Protein AF-A0A3D5FJM3-F1 (afdb_monomer_lite)

pLDDT: mean 91.53, std 7.14, range [57.5, 98.19]

Radius of gyration: 22.09 Å; chains: 1; bounding box: 50×41×66 Å

Secondary structure (DSSP, 8-state):
-HHHHHHHHTT-TTSPP-SSPPP--EEE--GGG----HHHHHHHHHHHHTS-S-SEEESSS-STTBPPP------SPTT-EEEEEEEETTSSHHHHHHHHHHIIIIIT--EEEEEEE--S--TTSEEEEEEEEESS-----S--SSEEEEEES-TTHHHHS-TTTTEEEEEEEEE--S--SHHHHHTTSPTT-

Sequence (193 aa):
VKAAFADALMRVDGYPTVTAMPQIYSGSAGLGSRDVHPGHFLAVARNMAGGEGKRYFALGIRHDLALPEEENPDIRPEGSMSMRGHSVGGYGSVTTNKVIATIAGEVFGKNVQAYPKYGSEKKGLPTTYYLTVADGPIRTHSELTHVDFVPLNDVSAFLTSHPLAGLQPGGSLFIQSPKEKPEDIWADVPPGA

Structure (mmCIF, N/CA/C/O backbone):
data_AF-A0A3D5FJM3-F1
#
_entry.id   AF-A0A3D5FJM3-F1
#
loop_
_atom_site.group_PDB
_atom_site.id
_atom_site.type_symbol
_atom_site.label_atom_id
_atom_site.label_alt_id
_atom_site.label_comp_id
_atom_site.label_asym_id
_atom_site.label_entity_id
_atom_site.label_seq_id
_atom_site.pdbx_PDB_ins_code
_atom_site.Cartn_x
_atom_site.Cartn_y
_atom_site.Cartn_z
_atom_site.occupancy
_atom_site.B_iso_or_equiv
_atom_site.auth_seq_id
_atom_site.auth_comp_id
_atom_site.auth_asym_id
_atom_site.auth_atom_id
_atom_site.pdbx_PDB_model_num
ATOM 1 N N . VAL A 1 1 ? -10.222 9.036 27.003 1.00 81.00 1 VAL A N 1
ATOM 2 C CA . VAL A 1 1 ? -11.401 8.369 26.389 1.00 81.00 1 VAL A CA 1
ATOM 3 C C . VAL A 1 1 ? -12.261 7.648 27.422 1.00 81.00 1 VAL A C 1
ATOM 5 O O . VAL A 1 1 ? -13.368 8.103 27.645 1.00 81.00 1 VAL A O 1
ATOM 8 N N . LYS A 1 2 ? -11.783 6.588 28.099 1.00 88.50 2 LYS A N 1
ATOM 9 C CA . LYS A 1 2 ? -12.596 5.847 29.094 1.00 88.50 2 LYS A CA 1
ATOM 10 C C . LYS A 1 2 ? -13.136 6.727 30.232 1.00 88.50 2 LYS A C 1
ATOM 12 O O . LYS A 1 2 ? -14.319 6.651 30.528 1.00 88.50 2 LYS A O 1
ATOM 17 N N . ALA A 1 3 ? -12.287 7.587 30.802 1.00 90.44 3 ALA A N 1
ATOM 18 C CA . ALA A 1 3 ? -12.689 8.541 31.840 1.00 90.44 3 ALA A CA 1
ATOM 19 C C . ALA A 1 3 ? -13.795 9.495 31.355 1.00 90.44 3 ALA A C 1
ATOM 21 O O . ALA A 1 3 ? -14.827 9.586 31.996 1.00 90.44 3 ALA A O 1
ATOM 22 N N . ALA A 1 4 ? -13.655 10.072 30.156 1.00 92.00 4 ALA A N 1
ATOM 23 C CA . ALA A 1 4 ? -14.669 10.958 29.577 1.00 92.00 4 ALA A CA 1
ATOM 24 C C . ALA A 1 4 ? -16.049 10.289 29.411 1.00 92.00 4 ALA A C 1
ATOM 26 O O . ALA A 1 4 ? -17.070 10.924 29.647 1.00 92.00 4 ALA A O 1
ATOM 27 N N . PHE A 1 5 ? -16.102 9.003 29.036 1.00 92.94 5 PHE A N 1
ATOM 28 C CA . PHE A 1 5 ? -17.372 8.265 29.000 1.00 92.94 5 PHE A CA 1
ATOM 29 C C . PHE A 1 5 ? -17.937 7.988 30.399 1.00 92.94 5 PHE A C 1
ATOM 31 O O . PHE A 1 5 ? -19.154 7.969 30.561 1.00 92.94 5 PHE A O 1
ATOM 38 N N . ALA A 1 6 ? -17.079 7.780 31.402 1.00 91.75 6 ALA A N 1
ATOM 39 C CA . ALA A 1 6 ? -17.513 7.636 32.789 1.00 91.75 6 ALA A CA 1
ATOM 40 C C . ALA A 1 6 ? -18.087 8.957 33.332 1.00 91.75 6 ALA A C 1
ATOM 42 O O . ALA A 1 6 ? -19.187 8.948 33.878 1.00 91.75 6 ALA A O 1
ATOM 43 N N . ASP A 1 7 ? -17.413 10.084 33.088 1.00 94.31 7 ASP A N 1
ATOM 44 C CA . ASP A 1 7 ? -17.879 11.426 33.465 1.00 94.31 7 ASP A CA 1
ATOM 45 C C . ASP A 1 7 ? -19.228 11.756 32.802 1.00 94.31 7 ASP A C 1
ATOM 47 O O . ASP A 1 7 ? -20.167 12.208 33.460 1.00 94.31 7 ASP A O 1
ATOM 51 N N . ALA A 1 8 ? -19.367 11.439 31.510 1.00 94.00 8 ALA A N 1
ATOM 52 C CA . ALA A 1 8 ? -20.616 11.584 30.763 1.00 94.00 8 ALA A CA 1
ATOM 53 C C . ALA A 1 8 ? -21.759 10.727 31.340 1.00 94.00 8 ALA A C 1
ATOM 55 O O . ALA A 1 8 ? -22.897 11.188 31.442 1.00 94.00 8 ALA A O 1
ATOM 56 N N . LEU A 1 9 ? -21.470 9.487 31.750 1.00 93.06 9 LEU A N 1
ATOM 57 C CA . LEU A 1 9 ? -22.455 8.594 32.367 1.00 93.06 9 LEU A CA 1
ATOM 58 C C . LEU A 1 9 ? -22.881 9.091 33.758 1.00 93.06 9 LEU A C 1
ATOM 60 O O . LEU A 1 9 ? -24.043 8.956 34.139 1.00 93.06 9 LEU A O 1
ATOM 64 N N . MET A 1 10 ? -21.951 9.706 34.491 1.00 93.38 10 MET A N 1
ATOM 65 C CA . MET A 1 10 ? -22.192 10.341 35.790 1.00 93.38 10 MET A CA 1
ATOM 66 C C . MET A 1 10 ? -22.863 11.718 35.683 1.00 93.38 10 MET A C 1
ATOM 68 O O . MET A 1 10 ? -23.19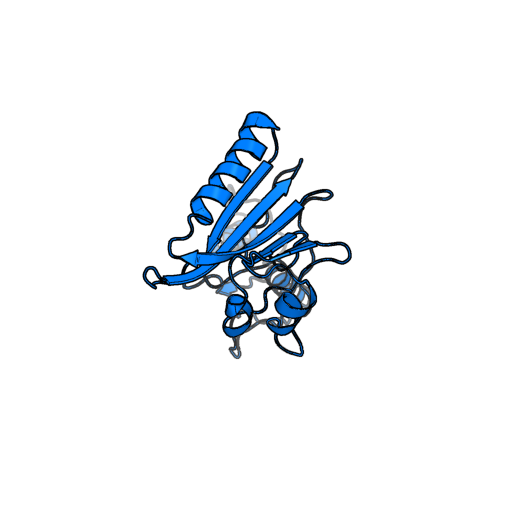1 12.299 36.715 1.00 93.38 10 MET A O 1
ATOM 72 N N . ARG A 1 11 ? -23.110 12.220 34.463 1.00 91.81 11 ARG A N 1
ATOM 73 C CA . ARG A 1 11 ? -23.706 13.539 34.187 1.00 91.81 11 ARG A CA 1
ATOM 74 C C . ARG A 1 11 ? -22.900 14.696 34.785 1.00 91.81 11 ARG A C 1
ATOM 76 O O . ARG A 1 11 ? -23.475 15.641 35.315 1.00 91.81 11 ARG A O 1
ATOM 83 N N . VAL A 1 12 ? -21.573 14.609 34.707 1.00 94.06 12 VAL A N 1
ATOM 84 C CA . VAL A 1 12 ? -20.687 15.720 35.074 1.00 94.06 12 VAL A CA 1
ATOM 85 C C . VAL A 1 12 ? -20.937 16.905 34.134 1.00 94.06 12 VAL A C 1
ATOM 87 O O . VAL A 1 12 ? -21.044 16.724 32.917 1.00 94.06 12 VAL A O 1
ATOM 90 N N . ASP A 1 13 ? -21.011 18.116 34.692 1.00 94.31 13 ASP A N 1
ATOM 91 C CA . ASP A 1 13 ? -21.223 19.345 33.924 1.00 94.31 13 ASP A CA 1
ATOM 92 C C . ASP A 1 13 ? -20.184 19.496 32.798 1.00 94.31 13 ASP A C 1
ATOM 94 O O . ASP A 1 13 ? -18.984 19.295 32.991 1.00 94.31 13 ASP A O 1
ATOM 98 N N . GLY A 1 14 ? -20.655 19.855 31.600 1.00 93.19 14 GLY A N 1
ATOM 99 C CA . GLY A 1 14 ? -19.817 20.019 30.407 1.00 93.19 14 GLY A CA 1
ATOM 100 C C . GLY A 1 14 ? -19.643 18.761 29.545 1.00 93.19 14 GLY A C 1
ATOM 101 O O . GLY A 1 14 ? -19.088 18.867 28.452 1.00 93.19 14 GLY A O 1
ATOM 102 N N . TYR A 1 15 ? -20.154 17.598 29.969 1.00 92.00 15 TYR A N 1
ATOM 103 C CA . TYR A 1 15 ? -20.161 16.375 29.160 1.00 92.00 15 TYR A CA 1
ATOM 104 C C . TYR A 1 15 ? -21.540 16.089 28.532 1.00 92.00 15 TYR A C 1
ATOM 106 O O . TYR A 1 15 ? -22.574 16.338 29.155 1.00 92.00 15 TYR A O 1
ATOM 114 N N . PRO A 1 16 ? -21.593 15.541 27.300 1.00 90.25 16 PRO A N 1
ATOM 115 C CA . PRO A 1 16 ? -22.849 15.120 26.686 1.00 90.25 16 PRO A CA 1
ATOM 116 C C . PRO A 1 16 ? -23.471 13.940 27.444 1.00 90.25 16 PRO A C 1
ATOM 118 O O . PRO A 1 16 ? -22.767 13.093 27.988 1.00 90.25 16 PRO A O 1
ATOM 121 N N . THR A 1 17 ? -24.803 13.846 27.443 1.00 89.62 17 THR A N 1
ATOM 122 C CA . THR A 1 17 ? -25.505 12.720 28.078 1.00 89.62 17 THR A CA 1
ATOM 123 C C . THR A 1 17 ? -25.331 11.442 27.262 1.00 89.62 17 THR A C 1
ATOM 125 O O . THR A 1 17 ? -25.627 11.415 26.068 1.00 89.62 17 THR A O 1
ATOM 128 N N . VAL A 1 18 ? -24.914 10.363 27.925 1.00 91.81 18 VAL A N 1
ATOM 129 C CA . VAL A 1 18 ? -24.858 9.008 27.359 1.00 91.81 18 VAL A CA 1
ATOM 130 C C . VAL A 1 18 ? -25.749 8.064 28.164 1.00 91.81 18 VAL A C 1
ATOM 132 O O . VAL A 1 18 ? -25.904 8.221 29.373 1.00 91.81 18 VAL A O 1
ATOM 135 N N . THR A 1 19 ? -26.356 7.084 27.495 1.00 93.25 19 THR A N 1
ATOM 136 C CA . THR A 1 19 ? -27.284 6.122 28.120 1.00 93.25 19 THR A CA 1
ATOM 137 C C . THR A 1 19 ? -26.613 4.814 28.536 1.00 93.25 19 THR A C 1
ATOM 139 O O . THR A 1 19 ? -27.172 4.077 29.343 1.00 93.25 19 THR A O 1
ATOM 142 N N . ALA A 1 20 ? -25.421 4.522 28.009 1.00 90.75 20 ALA A N 1
ATOM 143 C CA . ALA A 1 20 ? -24.652 3.327 28.330 1.00 90.75 20 ALA A CA 1
ATOM 144 C C . ALA A 1 20 ? -23.151 3.545 28.090 1.00 90.75 20 ALA A C 1
ATOM 146 O O . ALA A 1 20 ? -22.750 4.372 27.268 1.00 90.75 20 ALA A O 1
ATOM 147 N N . MET A 1 21 ? -22.320 2.762 28.783 1.00 90.56 21 MET A N 1
ATOM 148 C CA . MET A 1 21 ? -20.884 2.687 28.507 1.00 90.56 21 MET A CA 1
ATOM 149 C C . MET A 1 21 ? -20.658 1.855 27.233 1.00 90.56 21 MET A C 1
ATOM 151 O O . MET A 1 21 ? -21.039 0.681 27.215 1.00 90.56 21 MET A O 1
ATOM 155 N N . PRO A 1 22 ? -20.028 2.403 26.178 1.00 89.44 22 PRO A N 1
ATOM 156 C CA . PRO A 1 22 ? -19.737 1.625 24.982 1.00 89.44 22 PRO A CA 1
ATOM 157 C C . PRO A 1 22 ? -18.686 0.549 25.264 1.00 89.44 22 PRO A C 1
ATOM 159 O O . PRO A 1 22 ? -17.801 0.703 26.114 1.00 89.44 22 PRO A O 1
ATOM 162 N N . GLN A 1 23 ? -18.730 -0.539 24.497 1.00 89.62 23 GLN A N 1
ATOM 163 C CA . GLN A 1 23 ? -17.620 -1.482 24.474 1.00 89.62 23 GLN A CA 1
ATOM 164 C C . GLN A 1 23 ? -16.423 -0.848 23.759 1.00 89.62 23 GLN A C 1
ATOM 166 O O . GLN A 1 23 ? -16.535 -0.340 22.647 1.00 89.62 23 GLN A O 1
ATOM 171 N N . ILE A 1 24 ? -15.264 -0.869 24.417 1.00 90.88 24 ILE A N 1
ATOM 172 C CA . ILE A 1 24 ? -14.036 -0.250 23.909 1.00 90.88 24 ILE A CA 1
ATOM 173 C C . ILE A 1 24 ? -13.045 -1.334 23.513 1.00 90.88 24 ILE A C 1
ATOM 175 O O . ILE A 1 24 ? -12.630 -2.146 24.349 1.00 90.88 24 ILE A O 1
ATOM 179 N N . TYR A 1 25 ? -12.642 -1.290 22.251 1.00 94.69 25 TYR A N 1
ATOM 180 C CA . TYR A 1 25 ? -11.622 -2.140 21.659 1.00 94.69 25 TYR A CA 1
ATOM 181 C C . TYR A 1 25 ? -10.329 -1.345 21.493 1.00 94.69 25 TYR A C 1
ATOM 183 O O . TYR A 1 25 ? -10.327 -0.113 21.461 1.00 94.69 25 TYR A O 1
ATOM 191 N N . SER A 1 26 ? -9.198 -2.031 21.459 1.00 95.56 26 SER A N 1
ATOM 192 C CA . SER A 1 26 ? -7.888 -1.413 21.282 1.00 95.56 26 SER A CA 1
ATOM 193 C C . SER A 1 26 ? -7.040 -2.298 20.387 1.00 95.56 26 SER A C 1
ATOM 195 O O . SER A 1 26 ? -7.186 -3.514 20.401 1.00 95.56 26 SER A O 1
ATOM 197 N N . GLY A 1 27 ? -6.142 -1.710 19.611 1.00 96.12 27 GLY A N 1
ATOM 198 C CA . GLY A 1 27 ? -5.258 -2.509 18.784 1.00 96.12 27 GLY A CA 1
ATOM 199 C C . GLY A 1 27 ? -4.007 -1.769 18.368 1.00 96.12 27 GLY A C 1
ATOM 200 O O . GLY A 1 27 ? -3.936 -0.544 18.460 1.00 96.12 27 GLY A O 1
ATOM 201 N N . SER A 1 28 ? -3.026 -2.548 17.932 1.00 97.31 28 SER A N 1
ATOM 202 C CA . SER A 1 28 ? -1.745 -2.062 17.426 1.00 97.31 28 SER A CA 1
ATOM 203 C C . SER A 1 28 ? -1.635 -2.331 15.932 1.00 97.31 28 SER A C 1
ATOM 205 O O . SER A 1 28 ? -1.924 -3.430 15.460 1.00 97.31 28 SER A O 1
ATOM 207 N N . ALA A 1 29 ? -1.189 -1.330 15.186 1.00 96.62 29 ALA A N 1
ATOM 208 C CA . ALA A 1 29 ? -0.9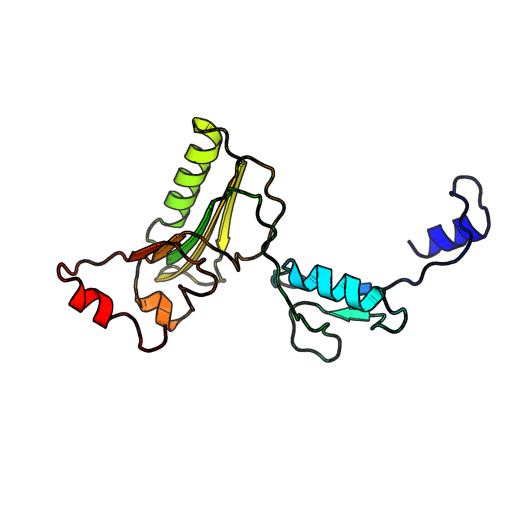72 -1.400 13.747 1.00 96.62 29 ALA A CA 1
ATOM 209 C C . ALA A 1 29 ? 0.146 -0.425 13.359 1.00 96.62 29 ALA A C 1
ATOM 211 O O . ALA A 1 29 ? 0.496 0.455 14.146 1.00 96.62 29 ALA A O 1
ATOM 212 N N . GLY A 1 30 ? 0.719 -0.571 12.164 1.00 94.81 30 GLY A N 1
ATOM 213 C CA . GLY A 1 30 ? 1.652 0.424 11.622 1.00 94.81 30 GLY A CA 1
ATOM 214 C C . GLY A 1 30 ? 3.038 0.480 12.271 1.00 94.81 30 GLY A C 1
ATOM 215 O O . GLY A 1 30 ? 3.853 1.327 11.905 1.00 94.81 30 GLY A O 1
ATOM 216 N N . LEU A 1 31 ? 3.339 -0.396 13.236 1.00 94.94 31 LEU A N 1
ATOM 217 C CA . LEU A 1 31 ? 4.633 -0.398 13.920 1.00 94.94 31 LEU A CA 1
ATOM 218 C C . LEU A 1 31 ? 5.763 -0.667 12.918 1.00 94.94 31 LEU A C 1
ATOM 220 O O . LEU A 1 31 ? 5.700 -1.619 12.142 1.00 94.94 31 LEU A O 1
ATOM 224 N N . GLY A 1 32 ? 6.787 0.191 12.925 1.00 91.88 32 GLY A N 1
ATOM 225 C CA . GLY A 1 32 ? 7.908 0.095 11.986 1.00 91.88 32 GLY A CA 1
ATOM 226 C C . GLY A 1 32 ? 7.531 0.380 10.528 1.00 91.88 32 GLY A C 1
ATOM 227 O O . GLY A 1 32 ? 8.169 -0.159 9.631 1.00 91.88 32 GLY A O 1
ATOM 228 N N . SER A 1 33 ? 6.497 1.194 10.283 1.00 89.81 33 SER A N 1
ATOM 229 C CA . SER A 1 33 ? 5.945 1.456 8.940 1.00 89.81 33 SER A CA 1
ATOM 230 C C . SER A 1 33 ? 5.389 0.208 8.251 1.00 89.81 33 SER A C 1
ATOM 232 O O . SER A 1 33 ? 5.331 0.139 7.025 1.00 89.81 33 SER A O 1
ATOM 234 N N . ARG A 1 34 ? 4.981 -0.800 9.034 1.00 91.69 34 ARG A N 1
ATOM 235 C CA . ARG A 1 34 ? 4.224 -1.936 8.509 1.00 91.69 34 ARG A CA 1
ATOM 236 C C . ARG A 1 34 ? 2.937 -1.419 7.873 1.00 91.69 34 ARG A C 1
ATOM 238 O O . ARG A 1 34 ? 2.231 -0.631 8.495 1.00 91.69 34 ARG A O 1
ATOM 245 N N . ASP A 1 35 ? 2.644 -1.866 6.661 1.00 91.81 35 ASP A N 1
ATOM 246 C CA . ASP A 1 35 ? 1.523 -1.322 5.901 1.00 91.81 35 ASP A CA 1
ATOM 247 C C . ASP A 1 35 ? 0.167 -1.544 6.596 1.00 91.81 35 ASP A C 1
ATOM 249 O O . ASP A 1 35 ? -0.062 -2.568 7.252 1.00 91.81 35 ASP A O 1
ATOM 253 N N . VAL A 1 36 ? -0.728 -0.563 6.454 1.00 94.19 36 VAL A N 1
ATOM 254 C CA . VAL A 1 36 ? -2.096 -0.601 6.986 1.00 94.19 36 VAL A CA 1
ATOM 255 C C . VAL A 1 36 ? -3.066 -0.200 5.878 1.00 94.19 36 VAL A C 1
ATOM 257 O O . VAL A 1 36 ? -3.314 0.980 5.651 1.00 94.19 36 VAL A O 1
ATOM 260 N N . HIS A 1 37 ? -3.621 -1.197 5.196 1.00 93.38 37 HIS A N 1
ATOM 261 C CA . HIS A 1 37 ? -4.524 -1.023 4.057 1.00 93.38 37 HIS A CA 1
ATOM 262 C C . HIS A 1 37 ? -6.014 -1.153 4.451 1.00 93.38 37 HIS A C 1
ATOM 264 O O . HIS A 1 37 ? -6.334 -1.518 5.589 1.00 93.38 37 HIS A O 1
ATOM 270 N N . PRO A 1 38 ? -6.948 -0.844 3.529 1.00 94.44 38 PRO A N 1
ATOM 271 C CA . PRO A 1 38 ? -8.393 -0.823 3.781 1.00 94.44 38 PRO A CA 1
ATOM 272 C C . PRO A 1 38 ? -8.952 -2.104 4.405 1.00 94.44 38 PRO A C 1
ATOM 274 O O . PRO A 1 38 ? -9.755 -2.024 5.338 1.00 94.44 38 PRO A O 1
ATOM 277 N N . GLY A 1 39 ? -8.480 -3.272 3.960 1.00 95.00 39 GLY A N 1
ATOM 278 C CA . GLY A 1 39 ? -8.901 -4.564 4.511 1.00 95.00 39 GLY A CA 1
ATOM 279 C C . GLY A 1 39 ? -8.697 -4.699 6.024 1.00 95.00 39 GLY A C 1
ATOM 280 O O . GLY A 1 39 ? -9.533 -5.275 6.722 1.00 95.00 39 GLY A O 1
ATOM 281 N N . HIS A 1 40 ? -7.665 -4.062 6.588 1.00 96.00 40 HIS A N 1
ATOM 282 C CA . HIS A 1 40 ? -7.464 -4.038 8.037 1.00 96.00 40 HIS A CA 1
ATOM 283 C C . HIS A 1 40 ? -8.550 -3.254 8.777 1.00 96.00 40 HIS A C 1
ATOM 285 O O . HIS A 1 40 ? -9.004 -3.687 9.835 1.00 96.00 40 HIS A O 1
ATOM 291 N N . PHE A 1 41 ? -8.988 -2.113 8.243 1.00 94.69 41 PHE A N 1
ATOM 292 C CA . PHE A 1 41 ? -10.056 -1.324 8.863 1.00 94.69 41 PHE A CA 1
ATOM 293 C C . PHE A 1 41 ? -11.386 -2.072 8.834 1.00 94.69 41 PHE A C 1
ATOM 295 O O . PHE A 1 41 ? -12.155 -2.015 9.796 1.00 94.69 41 PHE A O 1
ATOM 302 N N . LEU A 1 42 ? -11.626 -2.831 7.767 1.00 95.06 42 LEU A N 1
ATOM 303 C CA . LEU A 1 42 ? -12.787 -3.696 7.686 1.00 95.06 42 LEU A CA 1
ATOM 304 C C . LEU A 1 42 ? -12.722 -4.851 8.692 1.00 95.06 42 LEU A C 1
ATOM 306 O O . LEU A 1 42 ? -13.711 -5.107 9.379 1.00 95.06 42 LEU A O 1
ATOM 310 N N . ALA A 1 43 ? -11.566 -5.501 8.839 1.00 95.56 43 ALA A N 1
ATOM 311 C CA . ALA A 1 43 ? -11.363 -6.535 9.852 1.00 95.56 43 ALA A CA 1
ATOM 312 C C . ALA A 1 43 ? -11.635 -5.997 11.268 1.00 95.56 43 ALA A C 1
ATOM 314 O O . ALA A 1 43 ? -12.291 -6.658 12.076 1.00 95.56 43 ALA A O 1
ATOM 315 N N . VAL A 1 44 ? -11.212 -4.758 11.554 1.00 96.12 44 VAL A N 1
ATOM 316 C CA . VAL A 1 44 ? -11.525 -4.066 12.815 1.00 96.12 44 VAL A CA 1
ATOM 317 C C . VAL A 1 44 ? -13.030 -3.863 12.982 1.00 96.12 44 VAL A C 1
ATOM 319 O O . VAL A 1 44 ? -13.571 -4.206 14.033 1.00 96.12 44 VAL A O 1
ATOM 322 N N . ALA A 1 45 ? -13.722 -3.350 11.961 1.00 94.44 45 ALA A N 1
ATOM 323 C CA . ALA A 1 45 ? -15.172 -3.154 12.003 1.00 94.44 45 ALA A CA 1
ATOM 324 C C . ALA A 1 45 ? -15.926 -4.473 12.252 1.00 94.44 45 ALA A C 1
ATOM 326 O O . ALA A 1 45 ? -16.783 -4.531 13.134 1.00 94.44 45 ALA A O 1
ATOM 327 N N . ARG A 1 46 ? -15.552 -5.550 11.550 1.00 93.94 46 ARG A N 1
ATOM 328 C CA . ARG A 1 46 ? -16.127 -6.896 11.724 1.00 93.94 46 ARG A CA 1
ATOM 329 C C . ARG A 1 46 ? -15.888 -7.448 13.128 1.00 93.94 46 ARG A C 1
ATOM 331 O O . ARG A 1 46 ? -16.824 -7.933 13.756 1.00 93.94 46 ARG A O 1
ATOM 338 N N . ASN A 1 47 ? -14.672 -7.304 13.658 1.00 95.00 47 ASN A N 1
ATOM 339 C CA . ASN A 1 47 ? -14.339 -7.719 15.023 1.00 95.00 47 ASN A CA 1
ATOM 340 C C . ASN A 1 47 ? -15.197 -6.994 16.078 1.00 95.00 47 ASN A C 1
ATOM 342 O O . ASN A 1 47 ? -15.540 -7.580 17.100 1.00 95.00 47 ASN A O 1
ATOM 346 N N . MET A 1 48 ? -15.571 -5.733 15.839 1.00 94.31 48 MET A N 1
ATOM 347 C CA . MET A 1 48 ? -16.421 -4.969 16.761 1.00 94.31 48 MET A CA 1
ATOM 348 C C . MET A 1 48 ? -17.917 -5.277 16.612 1.00 94.31 48 MET A C 1
ATOM 350 O O . MET A 1 48 ? -18.647 -5.187 17.597 1.00 94.31 48 MET A O 1
ATOM 354 N N . ALA A 1 49 ? -18.384 -5.644 15.414 1.00 91.00 49 ALA A N 1
ATOM 355 C CA . ALA A 1 49 ? -19.810 -5.787 15.110 1.00 91.00 49 ALA A CA 1
ATOM 356 C C . ALA A 1 49 ? -20.528 -6.866 15.947 1.00 91.00 49 ALA A C 1
ATOM 358 O O . ALA A 1 49 ? -21.720 -6.735 16.210 1.00 91.00 49 ALA A O 1
ATOM 359 N N . GLY A 1 50 ? -19.814 -7.910 16.383 1.00 75.81 50 GLY A N 1
ATOM 360 C CA . GLY A 1 50 ? -20.388 -9.030 17.139 1.00 75.81 50 GLY A CA 1
ATOM 361 C C . GLY A 1 50 ? -20.320 -8.916 18.665 1.00 75.81 50 GLY A C 1
ATOM 362 O O . GLY A 1 50 ? -20.804 -9.810 19.345 1.00 75.81 50 GLY A O 1
ATOM 363 N N . GLY A 1 51 ? -19.680 -7.886 19.236 1.00 80.44 51 GLY A N 1
ATOM 364 C CA . GLY A 1 51 ? -19.506 -7.733 20.695 1.00 80.44 51 GLY A CA 1
ATOM 365 C C . GLY A 1 51 ? -18.557 -8.746 21.369 1.00 80.44 51 GLY A C 1
ATOM 366 O O . GLY A 1 51 ? -17.994 -8.467 22.427 1.00 80.44 51 GLY A O 1
ATOM 367 N N . GLU A 1 52 ? -18.308 -9.891 20.735 1.00 86.19 52 GLU A N 1
ATOM 368 C CA . GLU A 1 52 ? -17.461 -10.985 21.236 1.00 86.19 52 GLU A CA 1
ATOM 369 C C . GLU A 1 52 ? -16.044 -10.991 20.637 1.00 86.19 52 GLU A C 1
ATOM 371 O O . GLU A 1 52 ? -15.225 -11.851 20.958 1.00 86.19 52 GLU A O 1
ATOM 376 N N . GLY A 1 53 ? -15.724 -10.024 19.771 1.00 92.62 53 GLY A N 1
ATOM 377 C CA . GLY A 1 53 ? -14.408 -9.938 19.145 1.00 92.62 53 GLY A CA 1
ATOM 378 C C . GLY A 1 53 ? -13.265 -9.671 20.127 1.00 92.62 53 GLY A C 1
ATOM 379 O O . GLY A 1 53 ? -13.449 -9.274 21.284 1.00 92.62 53 GLY A O 1
ATOM 380 N N . LYS A 1 54 ? -12.032 -9.829 19.637 1.00 95.19 54 LYS A N 1
ATOM 381 C CA . LYS A 1 54 ? -10.811 -9.605 20.419 1.00 95.19 54 LYS A CA 1
ATOM 382 C C . LYS A 1 54 ? -10.780 -8.166 20.931 1.00 95.19 54 LYS A C 1
ATOM 384 O O . LYS A 1 54 ? -10.735 -7.230 20.135 1.00 95.19 54 LYS A O 1
ATOM 389 N N . ARG A 1 55 ? -10.770 -7.977 22.257 1.00 94.56 55 ARG A N 1
ATOM 390 C CA . ARG A 1 55 ? -10.714 -6.644 22.897 1.00 94.56 55 ARG A CA 1
ATOM 391 C C . ARG A 1 55 ? -9.395 -5.925 22.651 1.00 94.56 55 ARG A C 1
ATOM 393 O O . ARG A 1 55 ? -9.395 -4.701 22.534 1.00 94.56 55 ARG A O 1
ATOM 400 N N . TYR A 1 56 ? -8.306 -6.688 22.580 1.00 96.75 56 TYR A N 1
ATOM 401 C CA . TYR A 1 56 ? -7.007 -6.223 22.124 1.00 96.75 56 TYR A CA 1
ATOM 402 C C . TYR A 1 56 ? -6.561 -7.042 20.916 1.00 96.75 56 TYR A C 1
ATOM 404 O O . TYR A 1 56 ? -6.602 -8.271 20.968 1.00 96.75 56 TYR A O 1
ATOM 412 N N . PHE A 1 57 ? -6.151 -6.375 19.841 1.00 97.25 57 PHE A N 1
ATOM 413 C CA . PHE A 1 57 ? -5.770 -7.033 18.593 1.00 97.25 57 PHE A CA 1
ATOM 414 C C . PHE A 1 57 ? -4.558 -6.376 17.922 1.00 97.25 57 PHE A C 1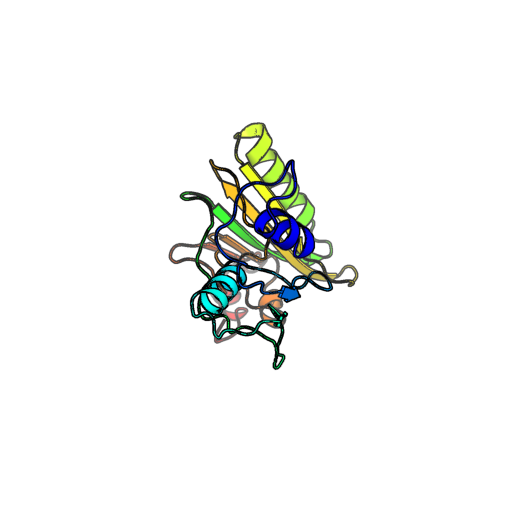
ATOM 416 O O . PHE A 1 57 ? -4.140 -5.274 18.275 1.00 97.25 57 PHE A O 1
ATOM 423 N N . ALA A 1 58 ? -3.992 -7.059 16.932 1.00 97.56 58 ALA A N 1
ATOM 424 C CA . ALA A 1 58 ? -2.952 -6.525 16.059 1.00 97.56 58 ALA A CA 1
ATOM 425 C C . ALA A 1 58 ? -3.377 -6.621 14.587 1.00 97.56 58 ALA A C 1
ATOM 427 O O . ALA A 1 58 ? -4.161 -7.499 14.227 1.00 97.56 58 ALA A O 1
ATOM 428 N N . LEU A 1 59 ? -2.861 -5.733 13.737 1.00 96.81 59 LEU A N 1
ATOM 429 C CA . LEU A 1 59 ? -3.122 -5.725 12.290 1.00 96.81 59 LEU A CA 1
ATOM 430 C C . LEU A 1 59 ? -1.815 -5.927 11.510 1.00 96.81 59 LEU A C 1
ATOM 432 O O . LEU A 1 59 ? -0.752 -5.486 11.952 1.00 96.81 59 LEU A O 1
ATOM 436 N N . GLY A 1 60 ? -1.886 -6.591 10.354 1.00 92.88 60 GLY A N 1
ATOM 437 C CA . GLY A 1 60 ? -0.767 -6.714 9.411 1.00 92.88 60 GLY A CA 1
ATOM 438 C C . GLY A 1 60 ? 0.382 -7.644 9.823 1.00 92.88 60 GLY A C 1
ATOM 439 O O . GLY A 1 60 ? 1.433 -7.637 9.170 1.00 92.88 60 GLY A O 1
ATOM 440 N N . ILE A 1 61 ? 0.218 -8.447 10.882 1.00 94.44 61 ILE A N 1
ATOM 441 C CA . ILE A 1 61 ? 1.239 -9.380 11.391 1.00 94.44 61 ILE A CA 1
ATOM 442 C C . ILE A 1 61 ? 0.678 -10.790 11.596 1.00 94.44 61 ILE A C 1
ATOM 444 O O . ILE A 1 61 ? -0.512 -10.967 11.833 1.00 94.44 61 ILE A O 1
ATOM 448 N N . ARG A 1 62 ? 1.554 -11.800 11.558 1.00 93.44 62 ARG A N 1
ATOM 449 C CA . ARG A 1 62 ? 1.216 -13.177 11.948 1.00 93.44 62 ARG A CA 1
ATOM 450 C C . ARG A 1 62 ? 1.415 -13.323 13.453 1.00 93.44 62 ARG A C 1
ATOM 452 O O . ARG A 1 62 ? 2.548 -13.389 13.916 1.00 93.44 62 ARG A O 1
ATOM 459 N N . HIS A 1 63 ? 0.324 -13.305 14.205 1.00 95.44 63 HIS A N 1
ATOM 460 C CA . HIS A 1 63 ? 0.339 -13.380 15.663 1.00 95.44 63 HIS A CA 1
ATOM 461 C C . HIS A 1 63 ? -1.024 -13.863 16.167 1.00 95.44 63 HIS A C 1
ATOM 463 O O . HIS A 1 63 ? -2.035 -13.612 15.515 1.00 95.44 63 HIS A O 1
ATOM 469 N N . ASP A 1 64 ? -1.093 -14.447 17.361 1.00 95.81 64 ASP A N 1
ATOM 470 C CA . ASP A 1 64 ? -2.358 -14.926 17.947 1.00 95.81 64 ASP A CA 1
ATOM 471 C C . ASP A 1 64 ? -3.380 -13.800 18.171 1.00 95.81 64 ASP A C 1
ATOM 473 O O . ASP A 1 64 ? -4.592 -14.007 18.178 1.00 95.81 64 ASP A O 1
ATOM 477 N N . LEU A 1 65 ? -2.894 -12.565 18.300 1.00 96.44 65 LEU A N 1
ATOM 478 C CA . LEU A 1 65 ? -3.710 -11.351 18.422 1.00 96.44 65 LEU A CA 1
ATOM 479 C C . LEU A 1 65 ? -4.146 -10.769 17.071 1.00 96.44 65 LEU A C 1
ATOM 481 O O . LEU A 1 65 ? -4.916 -9.811 17.060 1.00 96.44 65 LEU A O 1
ATOM 485 N N . ALA A 1 66 ? -3.665 -11.304 15.949 1.00 96.38 66 ALA A N 1
ATOM 486 C CA . ALA A 1 66 ? -3.980 -10.768 14.635 1.00 96.38 66 ALA A CA 1
ATOM 487 C C . ALA A 1 66 ? -5.476 -10.903 14.324 1.00 96.38 66 ALA A C 1
ATOM 489 O O . ALA A 1 66 ? -6.103 -11.913 14.673 1.00 96.38 66 ALA A O 1
ATOM 490 N N . LEU A 1 67 ? -6.044 -9.883 13.680 1.00 95.81 67 LEU A N 1
ATOM 491 C CA . LEU A 1 67 ? -7.329 -10.024 13.000 1.00 95.81 67 LEU A CA 1
ATOM 492 C C . LEU A 1 67 ? -7.085 -10.577 11.591 1.00 95.81 67 LEU A C 1
ATOM 494 O O . LEU A 1 67 ? -6.160 -10.103 10.925 1.00 95.81 67 LEU A O 1
ATOM 498 N N . PRO A 1 68 ? -7.871 -11.569 11.140 1.00 91.56 68 PRO A N 1
ATOM 499 C CA . PRO A 1 68 ? -7.771 -12.058 9.776 1.00 91.56 68 PRO A CA 1
ATOM 500 C C . PRO A 1 68 ? -8.224 -10.969 8.802 1.00 91.56 68 PRO A C 1
ATOM 502 O O . PRO A 1 68 ? -9.231 -10.297 9.026 1.00 91.56 68 PRO A O 1
ATOM 505 N N . GLU A 1 69 ? -7.474 -10.807 7.718 1.00 87.62 69 GLU A N 1
ATOM 506 C CA . GLU A 1 69 ? -7.910 -10.024 6.571 1.00 87.62 69 GLU A CA 1
ATOM 507 C C . GLU A 1 69 ? -8.537 -10.974 5.551 1.00 87.62 69 GLU A C 1
ATOM 509 O O . GLU A 1 69 ? -7.869 -11.867 5.034 1.00 87.62 69 GLU A O 1
ATOM 514 N N . GLU A 1 70 ? -9.827 -10.791 5.290 1.00 86.06 70 GLU A N 1
ATOM 515 C CA . GLU A 1 70 ? -10.574 -11.609 4.327 1.00 86.06 70 GLU A CA 1
ATOM 516 C C . GLU A 1 70 ? -10.698 -10.923 2.965 1.00 86.06 70 GLU A C 1
ATOM 518 O O . GLU A 1 70 ? -10.746 -11.588 1.934 1.00 86.06 70 GLU A O 1
ATOM 523 N N . GLU A 1 71 ? -10.743 -9.592 2.950 1.00 91.06 71 GLU A N 1
ATOM 524 C CA . GLU A 1 71 ? -10.881 -8.800 1.734 1.00 91.06 71 GLU A CA 1
ATOM 525 C C . GLU A 1 71 ? -10.122 -7.483 1.859 1.00 91.06 71 GLU A C 1
ATOM 527 O O . GLU A 1 71 ? -9.994 -6.922 2.949 1.00 91.06 71 GLU A O 1
ATOM 532 N N . ASN A 1 72 ? -9.670 -6.975 0.715 1.00 91.12 72 ASN A N 1
ATOM 533 C CA . ASN A 1 72 ? -9.030 -5.676 0.605 1.00 91.12 72 ASN A CA 1
ATOM 534 C C . ASN A 1 72 ? -9.677 -4.910 -0.556 1.00 91.12 72 ASN A C 1
ATOM 536 O O . ASN A 1 72 ? -9.262 -5.096 -1.699 1.00 91.12 72 ASN A O 1
ATOM 540 N N . PRO A 1 73 ? -10.737 -4.125 -0.302 1.00 93.38 73 PRO A N 1
ATOM 541 C CA . PRO A 1 73 ? -11.483 -3.473 -1.370 1.00 93.38 73 PRO A CA 1
ATOM 542 C C . PRO A 1 73 ? -10.660 -2.376 -2.052 1.00 93.38 73 PRO A C 1
ATOM 544 O O . PRO A 1 73 ? -9.879 -1.672 -1.402 1.00 93.38 73 PRO A O 1
ATOM 547 N N . ASP A 1 74 ? -10.889 -2.185 -3.352 1.00 93.69 74 ASP A N 1
ATOM 548 C CA . ASP A 1 74 ? -10.415 -0.997 -4.056 1.00 93.69 74 ASP A CA 1
ATOM 549 C C . ASP A 1 74 ? -11.219 0.223 -3.582 1.00 93.69 74 ASP A C 1
ATOM 551 O O . ASP A 1 74 ? -12.413 0.349 -3.851 1.00 93.69 74 ASP A O 1
ATOM 555 N N . ILE A 1 75 ? -10.562 1.105 -2.829 1.00 93.88 75 ILE A N 1
ATOM 556 C CA . ILE A 1 75 ? -11.146 2.359 -2.327 1.00 93.88 75 ILE A CA 1
ATOM 557 C C . ILE A 1 75 ? -10.576 3.590 -3.036 1.00 93.88 75 ILE A C 1
ATOM 559 O O . ILE A 1 75 ? -10.705 4.713 -2.534 1.00 93.88 75 ILE A O 1
ATOM 563 N N . ARG A 1 76 ? -9.853 3.395 -4.144 1.00 94.25 76 ARG A N 1
ATOM 564 C CA . ARG A 1 76 ? -9.311 4.512 -4.912 1.00 94.25 76 ARG A CA 1
ATOM 565 C C . ARG A 1 76 ? -10.462 5.379 -5.438 1.00 94.25 76 ARG A C 1
ATOM 567 O O . ARG A 1 76 ? -11.555 4.864 -5.675 1.00 94.25 76 ARG A O 1
ATOM 574 N N . PRO A 1 77 ? -10.251 6.694 -5.623 1.00 95.44 77 PRO A N 1
ATOM 575 C CA . PRO A 1 77 ? -11.273 7.540 -6.223 1.00 95.44 77 PRO A CA 1
ATOM 576 C C . PRO A 1 77 ? -11.706 6.988 -7.587 1.00 95.44 77 PRO A C 1
ATOM 578 O O . PRO A 1 77 ? -10.867 6.551 -8.378 1.00 95.44 77 PRO A O 1
ATOM 581 N N . GLU A 1 78 ? -13.004 7.022 -7.872 1.00 93.94 78 GLU A N 1
ATOM 582 C CA . GLU A 1 78 ? -13.525 6.603 -9.173 1.00 93.94 78 GLU A CA 1
ATOM 583 C C . GLU A 1 78 ? -12.877 7.422 -10.301 1.00 93.94 78 GLU A C 1
ATOM 585 O O . GLU A 1 78 ? -12.653 8.627 -10.163 1.00 93.94 78 GLU A O 1
ATOM 590 N N . GLY A 1 79 ? -12.518 6.754 -11.399 1.00 93.81 79 GLY A N 1
ATOM 591 C CA . GLY A 1 79 ? -11.817 7.377 -12.526 1.00 93.81 79 GLY A CA 1
ATOM 592 C C . GLY A 1 79 ? -10.361 7.770 -12.244 1.00 93.81 79 GLY A C 1
ATOM 593 O O . GLY A 1 79 ? -9.728 8.388 -13.099 1.00 93.81 79 GLY A O 1
ATOM 594 N N . SER A 1 80 ? -9.812 7.436 -11.070 1.00 96.62 80 SER A N 1
ATOM 595 C CA . SER A 1 80 ? -8.383 7.617 -10.804 1.00 96.62 80 SER A CA 1
ATOM 596 C C . SER A 1 80 ? -7.526 6.624 -11.587 1.00 96.62 80 SER A C 1
ATOM 598 O O . SER A 1 80 ? -7.976 5.545 -11.964 1.00 96.62 80 SER A O 1
ATOM 600 N N . MET A 1 81 ? -6.270 7.004 -11.813 1.00 96.75 81 MET A N 1
ATOM 601 C CA . MET A 1 81 ? -5.234 6.129 -12.349 1.00 96.75 81 MET A CA 1
ATOM 602 C C . MET A 1 81 ? -4.165 5.923 -11.285 1.00 96.75 81 MET A C 1
ATOM 604 O O . MET A 1 81 ? -3.640 6.894 -10.730 1.00 96.75 81 MET A O 1
ATOM 608 N N . SER A 1 82 ? -3.813 4.669 -11.025 1.00 97.56 82 SER A N 1
ATOM 609 C CA . SER A 1 82 ? -2.723 4.304 -10.132 1.00 97.56 82 SER A CA 1
ATOM 610 C C . SER A 1 82 ? -1.635 3.523 -10.844 1.00 97.56 82 SER A C 1
ATOM 612 O O . SER A 1 82 ? -1.883 2.632 -11.656 1.00 97.56 82 SER A O 1
ATOM 614 N N . MET A 1 83 ? -0.402 3.821 -10.465 1.00 96.75 83 MET A N 1
ATOM 615 C CA . MET A 1 83 ? 0.798 3.217 -11.007 1.00 96.75 83 MET A CA 1
ATOM 616 C C . MET A 1 83 ? 1.668 2.669 -9.881 1.00 96.75 83 MET A C 1
ATOM 618 O O . MET A 1 83 ? 1.892 3.344 -8.872 1.00 96.75 83 MET A O 1
ATOM 622 N N . ARG A 1 84 ? 2.218 1.469 -10.092 1.00 96.50 84 ARG A N 1
ATOM 623 C CA . ARG A 1 84 ? 3.308 0.916 -9.277 1.00 96.50 84 ARG A CA 1
ATOM 624 C C . ARG A 1 84 ? 4.489 0.593 -10.171 1.00 96.50 84 ARG A C 1
ATOM 626 O O . ARG A 1 84 ? 4.469 -0.388 -10.907 1.00 96.50 84 ARG A O 1
ATOM 633 N N . GLY A 1 85 ? 5.515 1.425 -10.083 1.00 94.81 85 GLY A N 1
ATOM 634 C CA . GLY A 1 85 ? 6.747 1.231 -10.819 1.00 94.81 85 GLY A CA 1
ATOM 635 C C . GLY A 1 85 ? 7.766 0.401 -10.062 1.00 94.81 85 GLY A C 1
ATOM 636 O O . GLY A 1 85 ? 7.897 0.508 -8.842 1.00 94.81 85 GLY A O 1
ATOM 637 N N . HIS A 1 86 ? 8.510 -0.396 -10.817 1.00 93.69 86 HIS A N 1
ATOM 638 C CA . HIS A 1 86 ? 9.600 -1.241 -10.354 1.00 93.69 86 HIS A CA 1
ATOM 639 C C . HIS A 1 86 ? 10.878 -0.824 -11.065 1.00 93.69 86 HIS A C 1
ATOM 641 O O . HIS A 1 86 ? 10.970 -0.840 -12.289 1.00 93.69 86 HIS A O 1
ATOM 647 N N . SER A 1 87 ? 11.864 -0.405 -10.286 1.00 90.75 87 SER A N 1
ATOM 648 C CA . SER A 1 87 ? 13.102 0.187 -10.778 1.00 90.75 87 SER A CA 1
ATOM 649 C C . SER A 1 87 ? 14.298 -0.318 -9.990 1.00 90.75 87 SER A C 1
ATOM 651 O O . SER A 1 87 ? 14.156 -0.965 -8.962 1.00 90.75 87 SER A O 1
ATOM 653 N N . VAL A 1 88 ? 15.494 0.046 -10.438 1.00 87.12 88 VAL A N 1
ATOM 654 C CA . VAL A 1 88 ? 16.738 -0.118 -9.687 1.00 87.12 88 VAL A CA 1
ATOM 655 C C . VAL A 1 88 ? 17.201 1.238 -9.144 1.00 87.12 88 VAL A C 1
ATOM 657 O O . VAL A 1 88 ? 17.050 2.276 -9.799 1.00 87.12 88 VAL A O 1
ATOM 660 N N . GLY A 1 89 ? 17.757 1.255 -7.932 1.00 84.56 89 GLY A N 1
ATOM 661 C CA . GLY A 1 89 ? 18.295 2.468 -7.321 1.00 84.56 89 GLY A CA 1
ATOM 662 C C . GLY A 1 89 ? 19.416 3.086 -8.166 1.00 84.56 89 GLY A C 1
ATOM 663 O O . GLY A 1 89 ? 20.435 2.446 -8.409 1.00 84.56 89 GLY A O 1
ATOM 664 N N . GLY A 1 90 ? 19.246 4.348 -8.573 1.00 83.50 90 GLY A N 1
ATOM 665 C CA . GLY A 1 90 ? 20.182 5.079 -9.443 1.00 83.50 90 GLY A CA 1
ATOM 666 C C . GLY A 1 90 ? 19.640 5.403 -10.840 1.00 83.50 90 GLY A C 1
ATOM 667 O O . GLY A 1 90 ? 20.226 6.234 -11.520 1.00 83.50 90 GLY A O 1
ATOM 668 N N . TYR A 1 91 ? 18.495 4.834 -11.228 1.00 86.38 91 TYR A N 1
ATOM 669 C CA . TYR A 1 91 ? 17.892 5.007 -12.561 1.00 86.38 91 TYR A CA 1
ATOM 670 C C . TYR A 1 91 ? 17.016 6.265 -12.699 1.00 86.38 91 TYR A C 1
ATOM 672 O O . TYR A 1 91 ? 16.362 6.468 -13.716 1.00 86.38 91 TYR A O 1
ATOM 680 N N . GLY A 1 92 ? 16.947 7.109 -11.666 1.00 88.75 92 GLY A N 1
ATOM 681 C CA . GLY A 1 92 ? 16.167 8.352 -11.703 1.00 88.75 92 GLY A CA 1
ATOM 682 C C . GLY A 1 92 ? 14.643 8.181 -11.631 1.00 88.75 92 GLY A C 1
ATOM 683 O O . GLY A 1 92 ? 13.941 9.185 -11.616 1.00 88.75 92 GLY A O 1
ATOM 684 N N . SER A 1 93 ? 14.123 6.957 -11.500 1.00 89.12 93 SER A N 1
ATOM 685 C CA . SER A 1 93 ? 12.680 6.643 -11.460 1.00 89.12 93 SER A CA 1
ATOM 686 C C . SER A 1 93 ? 11.881 7.451 -10.438 1.00 89.12 93 SER A C 1
ATOM 688 O O . SER A 1 93 ? 10.766 7.886 -10.701 1.00 89.12 93 SER A O 1
ATOM 690 N N . VAL A 1 94 ? 12.482 7.727 -9.288 1.00 87.50 94 VAL A N 1
ATOM 691 C CA . VAL A 1 94 ? 11.922 8.561 -8.219 1.00 87.50 94 VAL A CA 1
ATOM 692 C C . VAL A 1 94 ? 11.714 9.996 -8.685 1.00 87.50 94 VAL A C 1
ATOM 694 O O . VAL A 1 94 ? 10.676 10.601 -8.423 1.00 87.50 94 VAL A O 1
ATOM 697 N N . THR A 1 95 ? 12.723 10.548 -9.356 1.00 92.06 95 THR A N 1
ATOM 698 C CA . THR A 1 95 ? 12.683 11.897 -9.915 1.00 92.06 95 THR A CA 1
ATOM 699 C C . THR A 1 95 ? 11.657 11.951 -11.034 1.00 92.06 95 THR A C 1
ATOM 701 O O . THR A 1 95 ? 10.825 12.850 -11.032 1.00 92.06 95 THR A O 1
ATOM 704 N N . THR A 1 96 ? 11.641 10.953 -11.923 1.00 92.94 96 THR A N 1
ATOM 705 C CA . THR A 1 96 ? 10.615 10.818 -12.962 1.00 92.94 96 THR A CA 1
ATOM 706 C C . THR A 1 96 ? 9.214 10.794 -12.353 1.00 92.94 96 THR A C 1
ATOM 708 O O . THR A 1 96 ? 8.353 11.549 -12.788 1.00 92.94 96 THR A O 1
ATOM 711 N N . ASN A 1 97 ? 8.992 10.008 -11.295 1.00 94.25 97 ASN A N 1
ATOM 712 C CA . ASN A 1 97 ? 7.699 9.935 -10.618 1.00 94.25 97 ASN A CA 1
ATOM 713 C C . ASN A 1 97 ? 7.279 11.287 -10.021 1.00 94.25 97 ASN A C 1
ATOM 715 O O . ASN A 1 97 ? 6.128 11.693 -10.156 1.00 94.25 97 ASN A O 1
ATOM 719 N N . LYS A 1 98 ? 8.221 12.019 -9.409 1.00 94.69 98 LYS A N 1
ATOM 720 C CA . LYS A 1 98 ? 7.976 13.384 -8.918 1.00 94.69 98 LYS A CA 1
ATOM 721 C C . LYS A 1 98 ? 7.616 14.341 -10.050 1.00 94.69 98 LYS A C 1
ATOM 723 O O . LYS A 1 98 ? 6.676 15.102 -9.893 1.00 94.69 98 LYS A O 1
ATOM 728 N N . VAL A 1 99 ? 8.311 14.281 -11.186 1.00 96.56 99 VAL A N 1
ATOM 729 C CA . VAL A 1 99 ? 8.016 15.129 -12.353 1.00 96.56 99 VAL A CA 1
ATOM 730 C C . VAL A 1 99 ? 6.621 14.835 -12.908 1.00 96.56 99 VAL A C 1
ATOM 732 O O . VAL A 1 99 ? 5.858 15.771 -13.128 1.00 96.56 99 VAL A O 1
ATOM 735 N N . ILE A 1 100 ? 6.256 13.557 -13.072 1.00 95.94 100 ILE A N 1
ATOM 736 C CA . ILE A 1 100 ? 4.902 13.161 -13.495 1.00 95.94 100 ILE A CA 1
ATOM 737 C C . ILE A 1 100 ? 3.866 13.717 -12.513 1.00 95.94 100 ILE A C 1
ATOM 739 O O . ILE A 1 100 ? 2.871 14.302 -12.935 1.00 95.94 100 ILE A O 1
ATOM 743 N N . ALA A 1 101 ? 4.120 13.581 -11.209 1.00 96.88 101 ALA A N 1
ATOM 744 C CA . ALA A 1 101 ? 3.215 14.065 -10.178 1.00 96.88 101 ALA A CA 1
ATOM 745 C C . ALA A 1 101 ? 3.050 15.591 -10.196 1.00 96.88 101 ALA A C 1
ATOM 747 O O . ALA A 1 101 ? 1.925 16.084 -10.143 1.00 96.88 101 ALA A O 1
ATOM 748 N N . THR A 1 102 ? 4.152 16.331 -10.322 1.00 97.69 102 THR A N 1
ATOM 749 C CA . THR A 1 102 ? 4.153 17.793 -10.436 1.00 97.69 102 THR A CA 1
ATOM 750 C C . THR A 1 102 ? 3.387 18.247 -11.671 1.00 97.69 102 THR A C 1
ATOM 752 O O . THR A 1 102 ? 2.539 19.120 -11.563 1.00 97.69 102 THR A O 1
ATOM 755 N N . ILE A 1 103 ? 3.609 17.622 -12.831 1.00 98.06 103 ILE A N 1
ATOM 756 C CA . ILE A 1 103 ? 2.878 17.966 -14.057 1.00 98.06 103 ILE A CA 1
ATOM 757 C C . ILE A 1 103 ? 1.379 17.682 -13.890 1.00 98.06 103 ILE A C 1
ATOM 759 O O . ILE A 1 103 ? 0.553 18.546 -14.178 1.00 98.06 103 ILE A O 1
ATOM 763 N N . ALA A 1 104 ? 1.010 16.499 -13.391 1.00 97.81 104 ALA A N 1
ATOM 764 C CA . ALA A 1 104 ? -0.389 16.139 -13.165 1.00 97.81 104 ALA A CA 1
ATOM 765 C C . ALA A 1 104 ? -1.094 17.108 -12.196 1.00 97.81 104 ALA A C 1
ATOM 767 O O . ALA A 1 104 ? -2.230 17.507 -12.447 1.00 97.81 104 ALA A O 1
ATOM 768 N N . GLY A 1 105 ? -0.416 17.521 -11.123 1.00 97.81 105 GLY A N 1
ATOM 769 C CA . GLY A 1 105 ? -0.962 18.455 -10.141 1.00 97.81 105 GLY A CA 1
ATOM 770 C C . GLY A 1 105 ? -1.004 19.903 -10.624 1.00 97.81 105 GLY A C 1
ATOM 771 O O . GLY A 1 105 ? -2.061 20.524 -10.630 1.00 97.81 105 GLY A O 1
ATOM 772 N N . GLU A 1 106 ? 0.136 20.451 -11.037 1.00 98.00 106 GLU A N 1
ATOM 773 C CA . GLU A 1 106 ? 0.289 21.885 -11.310 1.00 98.00 106 GLU A CA 1
ATOM 774 C C . GLU A 1 106 ? -0.232 22.292 -12.689 1.00 98.00 106 GLU A C 1
ATOM 776 O O . GLU A 1 106 ? -0.797 23.373 -12.834 1.00 98.00 106 GLU A O 1
ATOM 781 N N . VAL A 1 107 ? -0.063 21.439 -13.705 1.00 98.00 107 VAL A N 1
ATOM 782 C CA . VAL A 1 107 ? -0.487 21.755 -15.079 1.00 98.00 107 VAL A CA 1
ATOM 783 C C . VAL A 1 107 ? -1.926 21.315 -15.320 1.00 98.00 107 VAL A C 1
ATOM 785 O O . VAL A 1 107 ? -2.703 22.049 -15.925 1.00 98.00 107 VAL A O 1
ATOM 788 N N . PHE A 1 108 ? -2.291 20.122 -14.846 1.00 97.62 108 PHE A N 1
ATOM 789 C CA . PHE A 1 108 ? -3.606 19.529 -15.110 1.00 97.62 108 PHE 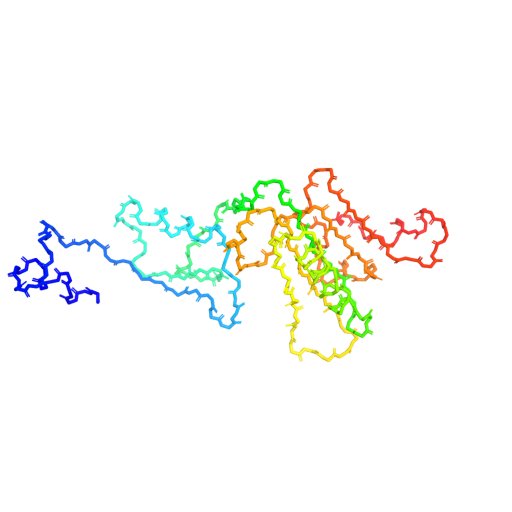A CA 1
ATOM 790 C C . PHE A 1 108 ? -4.594 19.644 -13.943 1.00 97.62 108 PHE A C 1
ATOM 792 O O . PHE A 1 108 ? -5.725 19.174 -14.067 1.00 97.62 108 PHE A O 1
ATOM 799 N N . GLY A 1 109 ? -4.198 20.259 -12.823 1.00 97.38 109 GLY A N 1
ATOM 800 C CA . GLY A 1 109 ? -5.081 20.502 -11.679 1.00 97.38 109 GLY A CA 1
ATOM 801 C C . GLY A 1 109 ? -5.573 19.230 -10.982 1.00 97.38 109 GLY A C 1
ATOM 802 O O . GLY A 1 109 ? -6.620 19.263 -10.336 1.00 97.38 109 GLY A O 1
ATOM 803 N N . LYS A 1 110 ? -4.874 18.098 -11.136 1.00 98.19 110 LYS A N 1
ATOM 804 C CA . LYS A 1 110 ? -5.276 16.818 -10.537 1.00 98.19 110 LYS A CA 1
ATOM 805 C C . LYS A 1 110 ? -4.847 16.725 -9.075 1.00 98.19 110 LYS A C 1
ATOM 807 O O . LYS A 1 110 ? -3.843 17.293 -8.652 1.00 98.19 110 LYS A O 1
ATOM 812 N N . ASN A 1 111 ? -5.566 15.913 -8.310 1.00 97.94 111 ASN A N 1
ATOM 813 C CA . ASN A 1 111 ? -5.091 15.433 -7.022 1.00 97.94 111 ASN A CA 1
ATOM 814 C C . ASN A 1 111 ? -4.071 14.324 -7.262 1.00 97.94 111 ASN A C 1
ATOM 816 O O . ASN A 1 111 ? -4.345 13.371 -7.994 1.00 97.94 111 ASN A O 1
ATOM 820 N N . VAL A 1 112 ? -2.897 14.439 -6.646 1.00 97.38 112 VAL A N 1
ATOM 821 C CA . VAL A 1 112 ? -1.813 13.481 -6.850 1.00 97.38 112 VAL A CA 1
ATOM 822 C C . VAL A 1 112 ? -1.234 13.032 -5.523 1.00 97.38 112 VAL A C 1
ATOM 824 O O . VAL A 1 112 ? -0.950 13.841 -4.643 1.00 97.38 112 VAL A O 1
ATOM 827 N N . GLN A 1 113 ? -1.007 11.730 -5.407 1.00 96.19 113 GLN A N 1
ATOM 828 C CA . GLN A 1 113 ? -0.209 11.151 -4.343 1.00 96.19 113 GLN A CA 1
ATOM 829 C C . GLN A 1 113 ? 0.914 10.336 -4.970 1.00 96.19 113 GLN A C 1
ATOM 831 O O . GLN A 1 113 ? 0.663 9.389 -5.709 1.00 96.19 113 GLN A O 1
ATOM 836 N N . ALA A 1 114 ? 2.154 10.707 -4.669 1.00 94.62 114 ALA A N 1
ATOM 837 C CA . ALA A 1 114 ? 3.338 10.010 -5.138 1.00 94.62 114 ALA A CA 1
ATOM 838 C C . ALA A 1 114 ? 4.244 9.724 -3.951 1.00 94.62 114 ALA A C 1
ATOM 840 O O . ALA A 1 114 ? 4.611 10.637 -3.210 1.00 94.62 114 ALA A O 1
ATOM 841 N N . TYR A 1 115 ? 4.629 8.468 -3.776 1.00 91.56 115 TYR A N 1
ATOM 842 C CA . TYR A 1 115 ? 5.565 8.093 -2.731 1.00 91.56 115 TYR A CA 1
ATOM 843 C C . TYR A 1 115 ? 6.418 6.914 -3.189 1.00 91.56 115 TYR A C 1
ATOM 845 O O . TYR A 1 115 ? 5.941 5.998 -3.863 1.00 91.56 115 TYR A O 1
ATOM 853 N N . PRO A 1 116 ? 7.710 6.929 -2.868 1.00 89.44 116 PRO A N 1
ATOM 854 C CA . PRO A 1 116 ? 8.553 5.777 -3.083 1.00 89.44 116 PRO A CA 1
ATOM 855 C C . PRO A 1 116 ? 8.534 4.834 -1.878 1.00 89.44 116 PRO A C 1
ATOM 857 O O . PRO A 1 116 ? 8.305 5.251 -0.744 1.00 89.44 116 PRO A O 1
ATOM 860 N N . LYS A 1 117 ? 8.872 3.572 -2.123 1.00 85.94 117 LYS A N 1
ATOM 861 C CA . LYS A 1 117 ? 9.181 2.569 -1.110 1.00 85.94 117 LYS A CA 1
ATOM 862 C C . LYS A 1 117 ? 10.638 2.150 -1.281 1.00 85.94 117 LYS A C 1
ATOM 864 O O . LYS A 1 117 ? 10.993 1.477 -2.248 1.00 85.94 117 LYS A O 1
ATOM 869 N N . TYR A 1 118 ? 11.467 2.551 -0.322 1.00 76.81 118 TYR A N 1
ATOM 870 C CA . TYR A 1 118 ? 12.845 2.078 -0.195 1.00 76.81 118 TYR A CA 1
ATOM 871 C C . TYR A 1 118 ? 13.015 1.371 1.141 1.00 76.81 118 TYR A C 1
ATOM 873 O O . TYR A 1 118 ? 12.438 1.795 2.145 1.00 76.81 118 TYR A O 1
ATOM 881 N N . GLY A 1 119 ? 13.827 0.320 1.150 1.00 68.31 119 GLY A N 1
ATOM 882 C CA . GLY A 1 119 ? 14.392 -0.207 2.383 1.00 68.31 119 GLY A CA 1
ATOM 883 C C . GLY A 1 119 ? 15.591 0.624 2.844 1.00 68.31 119 GLY A C 1
ATOM 884 O O . GLY A 1 119 ? 15.882 1.702 2.324 1.00 68.31 119 GLY A O 1
ATOM 885 N N . SER A 1 120 ? 16.312 0.110 3.837 1.00 63.88 120 SER A N 1
ATOM 886 C CA . SER A 1 120 ? 17.555 0.713 4.332 1.00 63.88 120 SER A CA 1
ATOM 887 C C . SER A 1 120 ? 18.723 0.609 3.344 1.00 63.88 120 SER A C 1
ATOM 889 O O . SER A 1 120 ? 19.829 1.060 3.650 1.00 63.88 120 SER A O 1
ATOM 891 N N . GLU A 1 121 ? 18.532 -0.050 2.200 1.00 58.47 121 GLU A N 1
ATOM 892 C CA . GLU A 1 121 ? 19.639 -0.430 1.342 1.00 58.47 121 GLU A CA 1
ATOM 893 C C . GLU A 1 121 ? 20.127 0.674 0.383 1.00 58.47 121 GLU A C 1
ATOM 895 O O . GLU A 1 121 ? 19.431 1.624 0.027 1.00 58.47 121 GLU A O 1
ATOM 900 N N . LYS A 1 122 ? 21.403 0.551 -0.006 1.00 57.50 122 LYS A N 1
ATOM 901 C CA . LYS A 1 122 ? 22.145 1.497 -0.855 1.00 57.50 122 LYS A CA 1
ATOM 902 C C . LYS A 1 122 ? 21.794 1.323 -2.348 1.00 57.50 122 LYS A C 1
ATOM 904 O O . LYS A 1 122 ? 21.036 0.438 -2.729 1.00 57.50 122 LYS A O 1
ATOM 909 N N . LYS A 1 123 ? 22.379 2.179 -3.202 1.00 64.94 123 LYS A N 1
ATOM 910 C CA . LYS A 1 123 ? 22.263 2.136 -4.679 1.00 64.94 123 LYS A CA 1
ATOM 911 C C . LYS A 1 123 ? 22.405 0.711 -5.243 1.00 64.94 123 LYS A C 1
ATOM 913 O O . LYS A 1 123 ? 23.233 -0.052 -4.756 1.00 64.94 123 LYS A O 1
ATOM 918 N N . GLY A 1 124 ? 21.675 0.418 -6.323 1.00 67.56 124 GLY A N 1
ATOM 919 C CA . GLY A 1 124 ? 21.777 -0.842 -7.072 1.00 67.56 124 GLY A CA 1
ATOM 920 C C . GLY A 1 124 ? 20.750 -1.918 -6.711 1.00 67.56 124 GLY A C 1
ATOM 921 O O . GLY A 1 124 ? 20.733 -2.953 -7.363 1.00 67.56 124 GLY A O 1
ATOM 922 N N . LEU A 1 125 ? 19.882 -1.683 -5.722 1.00 75.44 125 LEU A N 1
ATOM 923 C CA . LEU A 1 125 ? 18.831 -2.629 -5.336 1.00 75.44 125 LEU A CA 1
ATOM 924 C C . LEU A 1 125 ? 17.441 -2.220 -5.850 1.00 75.44 125 LEU A C 1
ATOM 926 O O . LEU A 1 125 ? 17.238 -1.044 -6.191 1.00 75.44 125 LEU A O 1
ATOM 930 N N . PRO A 1 126 ? 16.496 -3.179 -5.927 1.00 82.31 126 PRO A N 1
ATOM 931 C CA . PRO A 1 126 ? 15.130 -2.922 -6.355 1.00 82.31 126 PRO A CA 1
ATOM 932 C C . PRO A 1 126 ? 14.478 -1.792 -5.561 1.00 82.31 126 PRO A C 1
ATOM 934 O O . PRO A 1 126 ? 14.633 -1.655 -4.351 1.00 82.31 126 PRO A O 1
ATOM 937 N N . THR A 1 127 ? 13.751 -0.953 -6.275 1.00 87.38 127 THR A N 1
ATOM 938 C CA . THR A 1 127 ? 13.052 0.221 -5.779 1.00 87.38 127 THR A CA 1
ATOM 939 C C . THR A 1 127 ? 11.646 0.179 -6.333 1.00 87.38 127 THR A C 1
ATOM 941 O O . THR A 1 127 ? 11.457 0.148 -7.549 1.00 87.38 127 THR A O 1
ATOM 944 N N . THR A 1 128 ? 10.662 0.246 -5.448 1.00 90.88 128 THR A N 1
ATOM 945 C CA . THR A 1 128 ? 9.262 0.362 -5.846 1.00 90.88 128 THR A CA 1
ATOM 946 C C . THR A 1 128 ? 8.807 1.790 -5.612 1.00 90.88 128 THR A C 1
ATOM 948 O O . THR A 1 128 ? 9.187 2.426 -4.630 1.00 90.88 128 THR A O 1
ATOM 951 N N . TYR A 1 129 ? 7.997 2.330 -6.507 1.00 93.06 129 TYR A N 1
ATOM 952 C CA . TYR A 1 129 ? 7.394 3.641 -6.318 1.00 93.06 129 TYR A CA 1
ATOM 953 C C . TYR A 1 129 ? 5.953 3.636 -6.781 1.00 93.06 129 TYR A C 1
ATOM 955 O O . TYR A 1 129 ? 5.563 2.880 -7.668 1.00 93.06 129 TYR A O 1
ATOM 963 N N . TYR A 1 130 ? 5.170 4.496 -6.155 1.00 95.62 130 TYR A N 1
ATOM 964 C CA . TYR A 1 130 ? 3.734 4.538 -6.306 1.00 95.62 130 TYR A CA 1
ATOM 965 C C . TYR A 1 130 ? 3.307 5.931 -6.751 1.00 95.62 130 TYR A C 1
ATOM 967 O O . TYR A 1 130 ? 3.914 6.942 -6.375 1.00 95.62 130 TYR A O 1
ATOM 975 N N . LEU A 1 131 ? 2.257 5.970 -7.559 1.00 97.25 131 LEU A N 1
ATOM 976 C CA . LEU A 1 131 ? 1.579 7.183 -7.984 1.00 97.25 131 LEU A CA 1
ATOM 977 C C . LEU A 1 131 ? 0.086 6.894 -8.048 1.00 97.25 131 LEU A C 1
ATOM 979 O O . LEU A 1 131 ? -0.318 5.853 -8.550 1.00 97.25 131 LEU A O 1
ATOM 983 N N . THR A 1 132 ? -0.732 7.819 -7.576 1.00 97.75 132 THR A N 1
ATOM 984 C CA . THR A 1 132 ? -2.156 7.876 -7.899 1.00 97.75 132 THR A CA 1
ATOM 985 C C . THR A 1 132 ? -2.482 9.287 -8.348 1.00 97.75 132 THR A C 1
ATOM 987 O O . THR A 1 132 ? -2.071 10.248 -7.698 1.00 97.75 132 THR A O 1
ATOM 990 N N . VAL A 1 133 ? -3.203 9.399 -9.458 1.00 98.00 133 VAL A N 1
ATOM 991 C CA . VAL A 1 133 ? -3.703 10.650 -10.026 1.00 98.00 133 VAL A CA 1
ATOM 992 C C . VAL A 1 133 ? -5.220 10.553 -10.090 1.00 98.00 133 VAL A C 1
ATOM 994 O O . VAL A 1 133 ? -5.755 9.585 -10.624 1.00 98.00 133 VAL A O 1
ATOM 997 N N . ALA A 1 134 ? -5.918 11.540 -9.543 1.00 98.19 134 ALA A N 1
ATOM 998 C CA . ALA A 1 134 ? -7.371 11.537 -9.446 1.00 98.19 134 ALA A CA 1
ATOM 999 C C . ALA A 1 134 ? -7.952 12.943 -9.633 1.00 98.19 134 ALA A C 1
ATOM 1001 O O . ALA A 1 134 ? -7.292 13.945 -9.361 1.00 98.19 134 ALA A O 1
ATOM 1002 N N . ASP A 1 135 ? -9.217 13.022 -10.045 1.00 97.62 135 ASP A N 1
ATOM 1003 C CA . ASP A 1 135 ? -9.983 14.273 -9.999 1.00 97.62 135 ASP A CA 1
ATOM 1004 C C . ASP A 1 135 ? -10.411 14.626 -8.567 1.00 97.62 135 ASP A C 1
ATOM 1006 O O . ASP A 1 135 ? -10.408 15.793 -8.183 1.00 97.62 135 ASP A O 1
ATOM 1010 N N . GLY A 1 136 ? -10.720 13.616 -7.748 1.00 95.88 136 GLY A N 1
ATOM 1011 C CA . GLY A 1 136 ? -11.123 13.777 -6.349 1.00 95.88 136 GLY A CA 1
ATOM 1012 C C . GLY A 1 136 ? -9.994 13.568 -5.327 1.00 95.88 136 GLY A C 1
ATOM 1013 O O . GLY A 1 136 ? -8.899 13.127 -5.679 1.00 95.88 136 GLY A O 1
ATOM 1014 N N . PRO A 1 137 ? -10.256 13.837 -4.033 1.00 96.19 137 PRO A N 1
ATOM 1015 C CA . PRO A 1 137 ? -9.274 13.652 -2.967 1.00 96.19 137 PRO A CA 1
ATOM 1016 C C . PRO A 1 137 ? -8.807 12.197 -2.831 1.00 96.19 137 PRO A C 1
ATOM 1018 O O . PRO A 1 137 ? -9.623 11.286 -2.688 1.00 96.19 137 PRO A O 1
ATOM 1021 N N . ILE A 1 138 ? -7.490 11.989 -2.775 1.00 96.56 138 ILE A N 1
ATOM 1022 C CA . ILE A 1 138 ? -6.878 10.676 -2.532 1.00 96.56 138 ILE A CA 1
ATOM 1023 C C . ILE A 1 138 ? -6.719 10.482 -1.021 1.00 96.56 138 ILE A C 1
ATOM 1025 O O . ILE A 1 138 ? -5.946 11.187 -0.375 1.00 96.56 138 ILE A O 1
ATOM 1029 N N . ARG A 1 139 ? -7.472 9.537 -0.446 1.00 92.88 139 ARG A N 1
ATOM 1030 C CA . ARG A 1 139 ? -7.480 9.259 1.007 1.00 92.88 139 ARG A CA 1
ATOM 1031 C C . ARG A 1 139 ? -6.639 8.051 1.411 1.00 92.88 139 ARG A C 1
ATOM 1033 O O . ARG A 1 139 ? -6.331 7.894 2.589 1.00 92.88 139 ARG A O 1
ATOM 1040 N N . THR A 1 140 ? -6.288 7.202 0.455 1.00 90.31 140 THR A N 1
ATOM 1041 C CA . THR A 1 140 ? -5.463 6.017 0.688 1.00 90.31 140 THR A CA 1
ATOM 1042 C C . THR A 1 140 ? -4.039 6.451 1.016 1.00 90.31 140 THR A C 1
ATOM 1044 O O . THR A 1 140 ? -3.496 7.317 0.341 1.00 90.31 140 THR A O 1
ATOM 1047 N N . HIS A 1 141 ? -3.436 5.877 2.055 1.00 89.31 141 HIS A N 1
ATOM 1048 C CA . HIS A 1 141 ? -2.026 6.085 2.399 1.00 89.31 141 HIS A CA 1
ATOM 1049 C C . HIS A 1 141 ? -1.412 4.751 2.847 1.00 89.31 141 HIS A C 1
ATOM 1051 O O . HIS A 1 141 ? -0.977 4.575 3.985 1.00 89.31 141 HIS A O 1
ATOM 1057 N N . SER A 1 142 ? -1.449 3.797 1.926 1.00 91.94 142 SER A N 1
ATOM 1058 C CA . SER A 1 142 ? -0.950 2.429 2.053 1.00 91.94 142 SER A CA 1
ATOM 1059 C C . SER A 1 142 ? -0.379 1.995 0.710 1.00 91.94 142 SER A C 1
ATOM 1061 O O . SER A 1 142 ? -0.639 2.658 -0.302 1.00 91.94 142 SER A O 1
ATOM 1063 N N . GLU A 1 143 ? 0.343 0.878 0.675 1.00 92.19 143 GLU A N 1
ATOM 1064 C CA . GLU A 1 143 ? 0.809 0.303 -0.588 1.00 92.19 143 GLU A CA 1
ATOM 1065 C C . GLU A 1 143 ? -0.361 0.030 -1.545 1.00 92.19 143 GLU A C 1
ATOM 1067 O O . GLU A 1 143 ? -1.463 -0.345 -1.132 1.00 92.19 143 GLU A O 1
ATOM 1072 N N . LEU A 1 144 ? -0.129 0.240 -2.845 1.00 93.69 144 LEU A N 1
ATOM 1073 C CA . LEU A 1 144 ? -1.156 0.003 -3.855 1.00 93.69 144 LEU A CA 1
ATOM 1074 C C . LEU A 1 144 ? -1.296 -1.496 -4.137 1.00 93.69 144 LEU A C 1
ATOM 1076 O O . LEU A 1 144 ? -0.390 -2.133 -4.685 1.00 93.69 144 LEU A O 1
ATOM 1080 N N . THR A 1 145 ? -2.464 -2.031 -3.790 1.00 93.06 145 THR A N 1
ATOM 1081 C CA . THR A 1 145 ? -2.895 -3.400 -4.106 1.00 93.06 145 THR A CA 1
ATOM 1082 C C . THR A 1 145 ? -3.713 -3.489 -5.391 1.00 93.06 145 THR A C 1
ATOM 1084 O O . THR A 1 145 ? -3.928 -4.588 -5.887 1.00 93.06 145 THR A O 1
ATOM 1087 N N . HIS A 1 146 ? -4.121 -2.344 -5.942 1.00 95.25 146 HIS A N 1
ATOM 1088 C CA . HIS A 1 146 ? -4.840 -2.204 -7.205 1.00 95.25 146 HIS A CA 1
ATOM 1089 C C . HIS A 1 146 ? -4.131 -1.132 -8.040 1.00 95.25 146 HIS A C 1
ATOM 1091 O O . HIS A 1 146 ? -3.903 -0.022 -7.549 1.00 95.25 146 HIS A O 1
ATOM 1097 N N . VAL A 1 147 ? -3.723 -1.469 -9.265 1.00 97.12 147 VAL A N 1
ATOM 1098 C CA . VAL A 1 147 ? -2.989 -0.568 -10.171 1.00 97.12 147 VAL A CA 1
ATOM 1099 C C . VAL A 1 147 ? -3.431 -0.741 -11.616 1.00 97.12 147 VAL A C 1
ATOM 1101 O O . VAL A 1 147 ? -3.801 -1.835 -12.028 1.00 97.12 147 VAL A O 1
ATOM 1104 N N . ASP A 1 148 ? -3.329 0.327 -12.396 1.00 97.94 148 ASP A N 1
ATOM 1105 C CA . ASP A 1 148 ? -3.699 0.355 -13.815 1.00 97.94 148 ASP A CA 1
ATOM 1106 C C . ASP A 1 148 ? -2.459 0.327 -14.716 1.00 97.94 148 ASP A C 1
ATOM 1108 O O . ASP A 1 148 ? -2.521 -0.108 -15.864 1.00 97.94 148 ASP A O 1
ATOM 1112 N N . PHE A 1 149 ? -1.311 0.769 -14.193 1.00 97.75 149 PHE A N 1
ATOM 1113 C CA . PHE A 1 149 ? -0.058 0.820 -14.936 1.00 97.75 149 PHE A CA 1
ATOM 1114 C C . PHE A 1 149 ? 1.138 0.333 -14.109 1.00 97.75 149 PHE A C 1
ATOM 1116 O O . PHE A 1 149 ? 1.361 0.763 -12.974 1.00 97.75 149 PHE A O 1
ATOM 1123 N N . VAL A 1 150 ? 1.948 -0.548 -14.694 1.00 97.31 150 VAL A N 1
ATOM 1124 C CA . VAL A 1 150 ? 3.183 -1.061 -14.088 1.00 97.31 150 VAL A CA 1
ATOM 1125 C C . VAL A 1 150 ? 4.353 -0.780 -15.031 1.00 97.31 150 VAL A C 1
ATOM 1127 O O . VAL A 1 150 ? 4.546 -1.515 -15.997 1.00 97.31 150 VAL A O 1
ATOM 1130 N N . PRO A 1 151 ? 5.154 0.272 -14.792 1.00 95.75 151 PRO A N 1
ATOM 1131 C CA . PRO A 1 151 ? 6.439 0.422 -15.455 1.00 95.75 151 PRO A CA 1
ATOM 1132 C C . PRO A 1 151 ? 7.498 -0.438 -14.761 1.00 95.75 151 PRO A C 1
ATOM 1134 O O . PRO A 1 151 ? 7.712 -0.350 -13.552 1.00 95.75 151 PRO A O 1
ATOM 1137 N N . LEU A 1 152 ? 8.164 -1.266 -15.553 1.00 93.69 152 LEU A N 1
ATOM 1138 C CA . LEU A 1 152 ? 9.195 -2.210 -15.164 1.00 93.69 152 LEU A CA 1
ATOM 1139 C C . LEU A 1 152 ? 10.500 -1.806 -15.856 1.00 93.69 152 LEU A C 1
ATOM 1141 O O . LEU A 1 152 ? 10.704 -2.075 -17.040 1.00 93.69 152 LEU A O 1
ATOM 1145 N N . ASN A 1 153 ? 11.385 -1.133 -15.125 1.00 91.50 153 ASN A N 1
ATOM 1146 C CA . ASN A 1 153 ? 12.648 -0.660 -15.697 1.00 91.50 153 ASN A CA 1
ATOM 1147 C C . ASN A 1 153 ? 13.661 -1.797 -15.889 1.00 91.50 153 ASN A C 1
ATOM 1149 O O . ASN A 1 153 ? 14.614 -1.636 -16.644 1.00 91.50 153 ASN A O 1
ATOM 1153 N N . ASP A 1 154 ? 13.480 -2.909 -15.173 1.00 87.94 154 ASP A N 1
ATOM 1154 C CA . ASP A 1 154 ? 14.324 -4.095 -15.263 1.00 87.94 154 ASP A CA 1
ATOM 1155 C C . ASP A 1 154 ? 13.508 -5.351 -14.911 1.00 87.94 154 ASP A C 1
ATOM 1157 O O . ASP A 1 154 ? 12.811 -5.394 -13.891 1.00 87.94 154 ASP A O 1
ATOM 1161 N N . VAL A 1 155 ? 13.593 -6.379 -15.759 1.00 88.62 155 VAL A N 1
ATOM 1162 C CA . VAL A 1 155 ? 12.883 -7.663 -15.606 1.00 88.62 155 VAL A CA 1
ATOM 1163 C C . VAL A 1 155 ? 13.305 -8.442 -14.357 1.00 88.62 155 VAL A C 1
ATOM 1165 O O . VAL A 1 155 ? 12.521 -9.227 -13.827 1.00 88.62 155 VAL A O 1
ATOM 1168 N N . SER A 1 156 ? 14.492 -8.176 -13.803 1.00 86.00 156 SER A N 1
ATOM 1169 C CA . SER A 1 156 ? 14.950 -8.778 -12.544 1.00 86.00 156 SER A CA 1
ATOM 1170 C C . SER A 1 156 ? 14.049 -8.461 -11.349 1.00 86.00 156 SER A C 1
ATOM 1172 O O . SER A 1 156 ? 14.099 -9.176 -10.350 1.00 86.00 156 SER A O 1
ATOM 1174 N N . ALA A 1 157 ? 13.164 -7.462 -11.439 1.00 88.44 157 ALA A N 1
ATOM 1175 C CA . ALA A 1 157 ? 12.176 -7.187 -10.399 1.00 88.44 157 ALA A CA 1
ATOM 1176 C C . ALA A 1 157 ? 11.233 -8.377 -10.121 1.00 88.44 157 ALA A C 1
ATOM 1178 O O . ALA A 1 157 ? 10.740 -8.496 -8.994 1.00 88.44 157 ALA A O 1
ATOM 1179 N N . PHE A 1 158 ? 11.029 -9.283 -11.088 1.00 88.69 158 PHE A N 1
ATOM 1180 C CA . PHE A 1 158 ? 10.306 -10.547 -10.882 1.00 88.69 158 PHE A CA 1
ATOM 1181 C C . PHE A 1 158 ? 11.037 -11.526 -9.947 1.00 88.69 158 PHE A C 1
ATOM 1183 O O . PHE A 1 158 ? 10.410 -12.409 -9.373 1.00 88.69 158 PHE A O 1
ATOM 1190 N N . LEU A 1 159 ? 12.352 -11.375 -9.749 1.00 85.06 159 LEU A N 1
ATOM 1191 C CA . LEU A 1 159 ? 13.127 -12.222 -8.832 1.00 85.06 159 LEU A CA 1
ATOM 1192 C C . LEU A 1 159 ? 12.917 -11.835 -7.364 1.00 85.06 159 LEU A C 1
ATOM 1194 O O . LEU A 1 159 ? 13.118 -12.653 -6.470 1.00 85.06 159 LEU A O 1
ATOM 1198 N N . THR A 1 160 ? 12.547 -10.580 -7.105 1.00 82.19 160 THR A N 1
ATOM 1199 C CA . THR A 1 160 ? 12.447 -10.024 -5.746 1.00 82.19 160 THR A CA 1
ATOM 1200 C C . THR A 1 160 ? 11.033 -9.609 -5.358 1.00 82.19 160 THR A C 1
ATOM 1202 O O . THR A 1 160 ? 10.781 -9.292 -4.197 1.00 82.19 160 THR A O 1
ATOM 1205 N N . SER A 1 161 ? 10.106 -9.553 -6.314 1.00 84.88 161 SER A N 1
ATOM 1206 C CA . SER A 1 161 ? 8.739 -9.080 -6.107 1.00 84.88 161 SER A CA 1
ATOM 1207 C C . SER A 1 161 ? 7.775 -9.706 -7.118 1.00 84.88 161 SER A C 1
ATOM 1209 O O . SER A 1 161 ? 8.197 -10.437 -8.008 1.00 84.88 161 SER A O 1
ATOM 1211 N N . HIS A 1 162 ? 6.483 -9.386 -7.002 1.00 89.69 162 HIS A N 1
ATOM 1212 C CA . HIS A 1 162 ? 5.453 -9.771 -7.971 1.00 89.69 162 HIS A CA 1
ATOM 1213 C C . HIS A 1 162 ? 4.951 -8.517 -8.713 1.00 89.69 162 HIS A C 1
ATOM 1215 O O . HIS A 1 162 ? 3.954 -7.922 -8.289 1.00 89.69 162 HIS A O 1
ATOM 1221 N N . PRO A 1 163 ? 5.631 -8.062 -9.786 1.00 92.31 163 PRO A N 1
ATOM 1222 C CA . PRO A 1 163 ? 5.280 -6.839 -10.503 1.00 92.31 163 PRO A CA 1
ATOM 1223 C C . PRO A 1 163 ? 3.823 -6.742 -10.946 1.00 92.31 163 PRO A C 1
ATOM 1225 O O . PRO A 1 163 ? 3.249 -5.656 -10.862 1.00 92.31 163 PRO A O 1
ATOM 1228 N N . LEU A 1 164 ? 3.212 -7.864 -11.337 1.00 93.25 164 LEU A N 1
ATOM 1229 C CA . LEU A 1 164 ? 1.846 -7.920 -11.866 1.00 93.25 164 LEU A CA 1
ATOM 1230 C C . LEU A 1 164 ? 0.758 -8.017 -10.786 1.00 93.25 164 LEU A C 1
ATOM 1232 O O . LEU A 1 164 ? -0.422 -7.871 -11.091 1.00 93.25 164 LEU A O 1
ATOM 1236 N N . ALA A 1 165 ? 1.122 -8.217 -9.515 1.00 93.31 165 ALA A N 1
ATOM 1237 C CA . ALA A 1 165 ? 0.145 -8.404 -8.444 1.00 93.31 165 ALA A CA 1
ATOM 1238 C C . ALA A 1 165 ? -0.765 -7.174 -8.281 1.00 93.31 165 ALA A C 1
ATOM 1240 O O . ALA A 1 165 ? -0.285 -6.097 -7.924 1.00 93.31 165 ALA A O 1
ATOM 1241 N N . GLY A 1 166 ? -2.070 -7.327 -8.503 1.00 94.12 166 GLY A N 1
A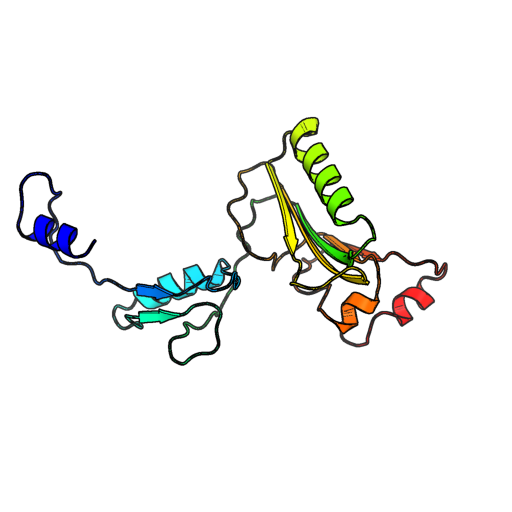TOM 1242 C CA . GLY A 1 166 ? -3.024 -6.221 -8.390 1.00 94.12 166 GLY A CA 1
ATOM 1243 C C . GLY A 1 166 ? -3.183 -5.362 -9.646 1.00 94.12 166 GLY A C 1
ATOM 1244 O O . GLY A 1 166 ? -3.928 -4.380 -9.610 1.00 94.12 166 GLY A O 1
ATOM 1245 N N . LEU A 1 167 ? -2.515 -5.709 -10.754 1.00 96.81 167 LEU A N 1
ATOM 1246 C CA . LEU A 1 167 ? -2.779 -5.085 -12.050 1.00 96.81 167 LEU A CA 1
ATOM 1247 C C . LEU A 1 167 ? -4.223 -5.383 -12.469 1.00 96.81 167 LEU A C 1
ATOM 1249 O O . LEU A 1 167 ? -4.630 -6.542 -12.540 1.00 96.81 167 LEU A O 1
ATO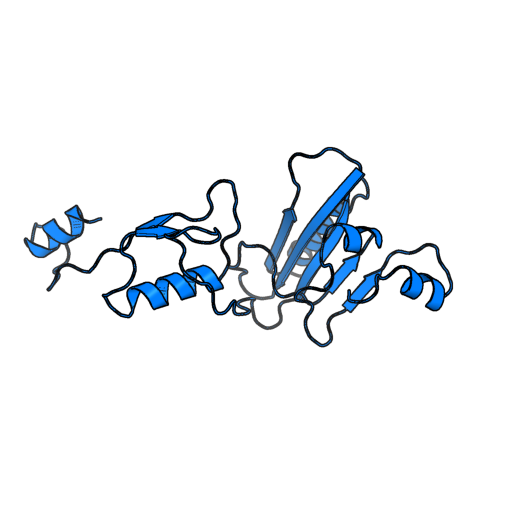M 1253 N N . GLN A 1 168 ? -4.999 -4.330 -12.706 1.00 96.06 168 GLN A N 1
ATOM 1254 C CA . GLN A 1 168 ? -6.410 -4.448 -13.050 1.00 96.06 168 GLN A CA 1
ATOM 1255 C C . GLN A 1 168 ? -6.598 -4.994 -14.475 1.00 96.06 168 GLN A C 1
ATOM 1257 O O . GLN A 1 168 ? -5.736 -4.781 -15.335 1.00 96.06 168 GLN A O 1
ATOM 1262 N N . PRO A 1 169 ? -7.725 -5.669 -14.772 1.00 94.81 169 PRO A N 1
ATOM 1263 C CA . PRO A 1 169 ? -8.086 -6.019 -16.142 1.00 94.81 169 PRO A CA 1
ATOM 1264 C C . PRO A 1 169 ? -8.073 -4.786 -17.056 1.00 94.81 169 PRO A C 1
ATOM 1266 O O . PRO A 1 169 ? -8.639 -3.750 -16.719 1.00 94.81 169 PRO A O 1
ATOM 1269 N N . GLY A 1 170 ? -7.415 -4.894 -18.212 1.00 95.25 170 GLY A N 1
ATOM 1270 C CA . GLY A 1 170 ? -7.199 -3.761 -19.123 1.00 95.25 170 GLY A CA 1
ATOM 1271 C C . GLY A 1 170 ? -6.049 -2.827 -18.722 1.00 95.25 170 GLY A C 1
ATOM 1272 O O . GLY A 1 170 ? -5.736 -1.898 -19.464 1.00 95.25 170 GLY A O 1
ATOM 1273 N N . GLY A 1 171 ? -5.394 -3.086 -17.589 1.00 96.31 171 GLY A N 1
ATOM 1274 C CA . GLY A 1 171 ? -4.172 -2.408 -17.184 1.00 96.31 171 GLY A CA 1
ATOM 1275 C C . GLY A 1 171 ? -2.998 -2.707 -18.117 1.00 96.31 171 GLY A C 1
ATOM 1276 O O . GLY A 1 171 ? -3.013 -3.651 -18.909 1.00 96.31 171 GLY A O 1
ATOM 1277 N N . SER A 1 172 ? -1.961 -1.880 -18.024 1.00 97.19 172 SER A N 1
ATOM 1278 C CA . SER A 1 172 ? -0.799 -1.931 -18.911 1.00 97.19 172 SER A CA 1
ATOM 1279 C C . SER A 1 172 ? 0.495 -2.223 -18.156 1.00 97.19 172 SER A C 1
ATOM 1281 O O . SER A 1 172 ? 0.766 -1.662 -17.094 1.00 97.19 172 SER A O 1
ATOM 1283 N N . LEU A 1 173 ? 1.332 -3.066 -18.756 1.00 95.12 173 LEU A N 1
ATOM 1284 C CA . LEU A 1 173 ? 2.712 -3.305 -18.348 1.00 95.12 173 LEU A CA 1
ATOM 1285 C C . LEU A 1 173 ? 3.636 -2.627 -19.360 1.00 95.12 173 LEU A C 1
ATOM 1287 O O . LEU A 1 173 ? 3.501 -2.833 -20.564 1.00 95.12 173 LEU A O 1
ATOM 1291 N N . PHE A 1 174 ? 4.589 -1.840 -18.877 1.00 94.81 174 PHE A N 1
ATOM 1292 C CA . PHE A 1 174 ? 5.678 -1.307 -19.688 1.00 94.81 174 PHE A CA 1
ATOM 1293 C C . PHE A 1 174 ? 6.978 -1.967 -19.246 1.00 94.81 174 PHE A C 1
ATOM 1295 O O . PHE A 1 174 ? 7.314 -1.891 -18.071 1.00 94.81 174 PHE A O 1
ATOM 1302 N N . ILE A 1 175 ? 7.714 -2.590 -20.167 1.00 93.25 175 ILE A N 1
ATOM 1303 C CA . ILE A 1 175 ? 9.022 -3.191 -19.884 1.00 93.25 175 ILE A CA 1
ATOM 1304 C C . ILE A 1 175 ? 10.081 -2.427 -20.667 1.00 93.25 175 ILE A C 1
ATOM 1306 O O . ILE A 1 175 ? 10.031 -2.365 -21.895 1.00 93.25 175 ILE A O 1
ATOM 1310 N N . GLN A 1 176 ? 11.059 -1.869 -19.960 1.00 91.75 176 GLN A N 1
ATOM 1311 C CA . GLN A 1 176 ? 12.253 -1.328 -20.594 1.00 91.75 176 GLN A CA 1
ATOM 1312 C C . GLN A 1 176 ? 13.181 -2.483 -20.990 1.00 91.75 176 GLN A C 1
ATOM 1314 O O . GLN A 1 176 ? 13.583 -3.279 -20.146 1.00 91.75 176 GLN A O 1
ATOM 1319 N N . SER A 1 177 ? 13.549 -2.561 -22.270 1.00 91.81 177 SER A N 1
ATOM 1320 C CA . SER A 1 177 ? 14.474 -3.580 -22.768 1.00 91.81 177 SER A CA 1
ATOM 1321 C C . SER A 1 177 ? 15.303 -3.057 -23.945 1.00 91.81 177 SER A C 1
ATOM 1323 O O . SER A 1 177 ? 14.769 -2.315 -24.769 1.00 91.81 177 SER A O 1
ATOM 1325 N N . PRO A 1 178 ? 16.593 -3.430 -24.053 1.00 92.25 178 PRO A N 1
ATOM 1326 C CA . PRO A 1 178 ? 17.390 -3.190 -25.255 1.00 92.25 178 PRO A CA 1
ATOM 1327 C C . PRO A 1 178 ? 17.112 -4.218 -26.365 1.00 92.25 178 PRO A C 1
ATOM 1329 O O . PRO A 1 178 ? 17.672 -4.103 -27.452 1.00 92.25 178 PRO A O 1
ATOM 1332 N N . LYS A 1 179 ? 16.315 -5.258 -26.090 1.00 93.12 179 LYS A N 1
ATOM 1333 C CA . LYS A 1 179 ? 15.983 -6.310 -27.054 1.00 93.12 179 LYS A CA 1
ATOM 1334 C C . LYS A 1 179 ? 14.968 -5.787 -28.066 1.00 93.12 179 LYS A C 1
ATOM 1336 O O . LYS A 1 179 ? 13.990 -5.145 -27.698 1.00 93.12 179 LYS A O 1
ATOM 1341 N N . GLU A 1 180 ? 15.190 -6.097 -29.336 1.00 92.50 180 GLU A N 1
ATOM 1342 C CA . GLU A 1 180 ? 14.336 -5.617 -30.431 1.00 92.50 180 GLU A CA 1
ATOM 1343 C C . GLU A 1 180 ? 13.155 -6.549 -30.717 1.00 92.50 180 GLU A C 1
ATOM 1345 O O . GLU A 1 180 ? 12.130 -6.121 -31.245 1.00 92.50 180 GLU A O 1
ATOM 1350 N N . LYS A 1 181 ? 13.297 -7.834 -30.379 1.00 94.88 181 LYS A N 1
ATOM 1351 C CA . LYS A 1 181 ? 12.296 -8.858 -30.671 1.00 94.88 181 LYS A CA 1
ATOM 1352 C C . LYS A 1 181 ? 11.388 -9.092 -29.465 1.00 94.88 181 LYS A C 1
ATOM 1354 O O . LYS A 1 181 ? 11.907 -9.354 -28.375 1.00 94.88 181 LYS A O 1
ATOM 1359 N N . PRO A 1 182 ? 10.055 -9.051 -29.638 1.00 91.12 182 PRO A N 1
ATOM 1360 C CA . PRO A 1 182 ? 9.115 -9.316 -28.554 1.00 91.12 182 PRO A CA 1
ATOM 1361 C C . PRO A 1 182 ? 9.349 -10.665 -27.869 1.00 91.12 182 PRO A C 1
ATOM 1363 O O . PRO A 1 182 ? 9.263 -10.754 -26.648 1.00 91.12 182 PRO A O 1
ATOM 1366 N N . GLU A 1 183 ? 9.681 -11.706 -28.631 1.00 93.88 183 GLU A N 1
ATOM 1367 C CA . GLU A 1 183 ? 9.872 -13.065 -28.119 1.00 93.88 183 GLU A CA 1
ATOM 1368 C C . GLU A 1 183 ? 11.024 -13.131 -27.110 1.00 93.88 183 GLU A C 1
ATOM 1370 O O . GLU A 1 183 ? 10.914 -13.793 -26.078 1.00 93.88 183 GLU A O 1
ATOM 1375 N N . ASP A 1 184 ? 12.099 -12.381 -27.367 1.00 92.69 184 ASP A N 1
ATOM 1376 C CA . ASP A 1 184 ? 13.268 -12.335 -26.492 1.00 92.69 184 ASP A CA 1
ATOM 1377 C C . ASP A 1 184 ? 12.966 -11.596 -25.180 1.00 92.69 184 ASP A C 1
ATOM 1379 O O . ASP A 1 184 ? 13.597 -11.881 -24.163 1.00 92.69 184 ASP A O 1
ATOM 1383 N N . ILE A 1 185 ? 12.028 -10.640 -25.189 1.00 89.81 185 ILE A N 1
ATOM 1384 C CA . ILE A 1 185 ? 11.569 -9.928 -23.985 1.00 89.81 185 ILE A CA 1
ATOM 1385 C C . ILE A 1 185 ? 10.688 -10.855 -23.146 1.00 89.81 185 ILE A C 1
ATOM 1387 O O . ILE A 1 185 ? 10.880 -10.963 -21.937 1.00 89.81 185 ILE A O 1
ATOM 1391 N N . TRP A 1 186 ? 9.752 -11.558 -23.787 1.00 89.31 186 TRP A N 1
ATOM 1392 C CA . TRP A 1 186 ? 8.879 -12.519 -23.113 1.00 89.31 186 TRP A CA 1
ATOM 1393 C C . TRP A 1 186 ? 9.653 -13.673 -22.477 1.00 89.31 186 TRP A C 1
ATOM 1395 O O . TRP A 1 186 ? 9.268 -14.134 -21.407 1.00 89.31 186 TRP A O 1
ATOM 1405 N N . ALA A 1 187 ? 10.760 -14.101 -23.087 1.00 90.88 187 ALA A N 1
ATOM 1406 C CA . ALA A 1 187 ? 11.618 -15.149 -22.540 1.00 90.88 187 ALA A CA 1
ATOM 1407 C C . ALA A 1 187 ? 12.284 -14.780 -21.198 1.00 90.88 187 ALA A C 1
ATOM 1409 O O . ALA A 1 187 ? 12.661 -15.682 -20.451 1.00 90.88 187 ALA A O 1
ATOM 1410 N N . ASP A 1 188 ? 12.418 -13.486 -20.875 1.00 88.44 188 ASP A N 1
ATOM 1411 C CA . ASP A 1 188 ? 12.965 -13.039 -19.585 1.00 88.44 188 ASP A CA 1
ATOM 1412 C C . ASP A 1 188 ? 11.915 -13.010 -18.467 1.00 88.44 188 ASP A C 1
ATOM 1414 O O . ASP A 1 188 ? 12.268 -12.904 -17.290 1.00 88.44 188 ASP A O 1
ATOM 1418 N N . VAL A 1 189 ? 10.626 -13.073 -18.813 1.00 88.38 189 VAL A N 1
ATOM 1419 C CA . VAL A 1 189 ? 9.548 -13.112 -17.824 1.00 88.38 189 VAL A CA 1
ATOM 1420 C C . VAL A 1 189 ? 9.482 -14.530 -17.247 1.00 88.38 189 VAL A C 1
ATOM 1422 O O . VAL A 1 189 ? 9.297 -15.486 -18.005 1.00 88.38 189 VAL A O 1
ATOM 1425 N N . PRO A 1 190 ? 9.631 -14.713 -15.920 1.00 86.00 190 PRO A N 1
ATOM 1426 C CA . PRO A 1 190 ? 9.635 -16.045 -15.334 1.00 86.00 190 PRO A CA 1
ATOM 1427 C C . PRO A 1 190 ? 8.320 -16.800 -15.579 1.00 86.00 190 PRO A C 1
ATOM 1429 O O . PRO A 1 190 ? 7.245 -16.194 -15.548 1.00 86.00 190 PRO A O 1
ATOM 1432 N N . PRO A 1 191 ? 8.366 -18.133 -15.751 1.00 81.44 191 PRO A N 1
ATOM 1433 C CA . PRO A 1 191 ? 7.154 -18.939 -15.826 1.00 81.44 191 PRO A CA 1
ATOM 1434 C C . PRO A 1 191 ? 6.326 -18.794 -14.538 1.00 81.44 191 PRO A C 1
ATOM 1436 O O . PRO A 1 191 ? 6.834 -19.054 -13.449 1.00 81.44 191 PRO A O 1
ATOM 1439 N N . GLY A 1 192 ? 5.052 -18.409 -14.660 1.00 72.88 192 GLY A N 1
ATOM 1440 C CA . GLY A 1 192 ? 4.137 -18.236 -13.519 1.00 72.88 192 GLY A CA 1
ATOM 1441 C C . GLY A 1 192 ? 4.139 -16.845 -12.869 1.00 72.88 192 GLY A C 1
ATOM 1442 O O . GLY A 1 192 ? 3.595 -16.707 -11.774 1.00 72.88 192 GLY A O 1
ATOM 1443 N N . ALA A 1 193 ? 4.760 -15.858 -13.523 1.00 62.50 193 ALA A N 1
ATOM 1444 C CA . ALA A 1 193 ? 4.678 -14.436 -13.183 1.00 62.50 193 ALA A CA 1
ATOM 1445 C C . ALA A 1 193 ? 3.263 -13.840 -13.298 1.00 62.50 193 ALA A C 1
ATOM 1447 O O . ALA A 1 193 ? 2.466 -14.338 -14.127 1.00 62.50 193 ALA A O 1
#

Foldseek 3Di:
DQVLLVCLCVVPPPHPHDDDDDQAAEEDECVVNQFDAPLQVVLVVVQPPPVPHDSYAYDNDPDPRHRDRPDGDPPFPPPKAKEKEKDFFPPCVLVVQVVVQCCLCVVVVWAKDKDKDDDPDDGGDIIIIMMMTHNDHGPTDGDDQAHQEYEYADLCVVVVDDRCRRHDVNGDYHYDDPDPDPVVVVVSNDPPD